Protein AF-A0A077M089-F1 (afdb_monomer)

Organism: NCBI:txid1194083

Nearest PDB structures (foldseek):
  3lp6-assembly1_C  TM=9.743E-01  e=2.749E-21  Mycobacterium tuberculosis
  4ay4-assembly1_D  TM=9.757E-01  e=4.417E-20  Bacillus anthracis
  1o4v-assembly1_A  TM=9.956E-01  e=5.248E-19  Thermotoga maritima
  2fwi-assembly1_B  TM=9.734E-01  e=7.096E-19  Acetobacter aceti
  5bor-assembly1_A  TM=9.723E-01  e=3.409E-18  Acetobacter aceti 1023

pLDDT: mean 79.72, std 25.88, range [30.28, 99.0]

Sequence (250 aa):
MSGSGMPAAGSPIDASAGSPVDASAGSPVDAPAGSQVDAPAGFPVDAPAGSPVEAPGGSVVDALAGSPVDAPASSPVVAPGPVVGIVMGSDSDWPVMEAAATALDELGIAYSAEVVSAHRMPTEMIAWGRSAADRGLCVVIAGAGGAAHLPGMIASVTPLPVIGVPVPLAYLDGMDSLLSIVQMPAGVPVATVSIGGARNAGLLAARIIGSGAGPEAERVRAAMVAFQAD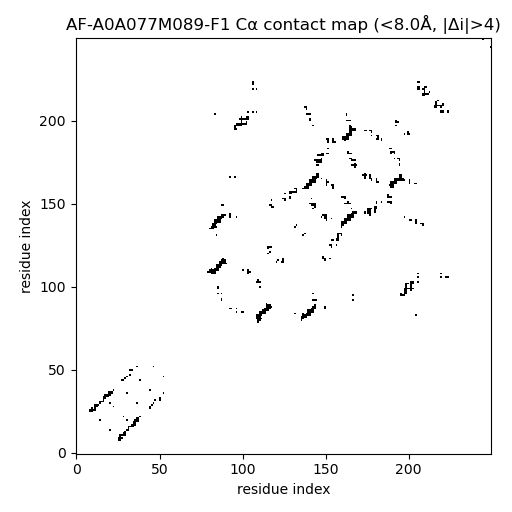LSAQAQAKGRALQERLASGD

Secondary structure (DSSP, 8-state):
----PPPPTT------TTS-B---SSS---PPTT--B---TTS---PPTT----PPS-----PPTT----PPS-----PPPPSEEEEESSGGGHHHHHHHHHHHHHTT--EEEEE--TTT-HHHHHHHHHHTTTTT--EEEEEEESS--HHHHHHTT-SS-EEEEEE--SSGGGHHHHHHHH-PPTTS--EE--TT-HHHHHHHHHHHHHTS-SHHHHHHHHHHHHHHHHHHHHHHHHHHHHHHHHHHT-

Foldseek 3Di:
DDDDDDDDQADEDDDDPPDEDDDDPHYAYDHPPPYDYDDDPDDDHDDPPPHDDDDDPDDDDDDDPDDDDPDPPDDDPPPDAAQEEEEEQDPVLCVLQVLLVVLCVLLVHGYYYDYDHCVPHVVVLLVCLQCCVVSNHQEYEYEYEALRCSQQSSLVRHPHAYEYAQEADPPPRSPNSQCNQCVDDPPRHHNYDDHSVNNVVNVVSLCSLLPDDDDRVVSSVVSNVVVVVVVVVVVVVVVVVVVVCVVVPD

Mean predicted aligned error: 15.07 Å

Radius of gyration: 30.78 Å; Cα contacts (8 Å, |Δi|>4): 380; chains: 1; bounding box: 49×87×86 Å

InterPro domains:
  IPR000031 PurE domain [PF00731] (84-222)
  IPR000031 PurE domain [SM01001] (82-235)
  IPR000031 PurE domain [TIGR01162] (84-232)
  IPR024694 PurE, prokaryotic type [PTHR23046] (80-232)
  IPR033747 Class I PurE [MF_01929] (84-235)

Structure (mmCIF, N/CA/C/O backbone):
data_AF-A0A077M089-F1
#
_entry.id   AF-A0A077M089-F1
#
loop_
_atom_site.group_PDB
_atom_site.id
_atom_site.type_symbol
_atom_site.label_atom_id
_atom_site.label_alt_id
_atom_site.label_comp_id
_atom_site.label_asym_id
_atom_site.label_entity_id
_atom_site.label_seq_id
_atom_site.pdbx_PDB_ins_code
_atom_site.Cartn_x
_atom_site.Cartn_y
_atom_site.Cartn_z
_atom_site.occupancy
_atom_site.B_iso_or_equiv
_atom_site.auth_seq_id
_atom_site.auth_comp_id
_atom_site.auth_asym_id
_atom_site.auth_atom_id
_atom_site.pdbx_PDB_model_num
ATOM 1 N N . MET A 1 1 ? 16.729 -68.379 -54.166 1.00 36.72 1 MET A N 1
ATOM 2 C CA . MET A 1 1 ? 16.310 -68.240 -52.756 1.00 36.72 1 MET A CA 1
ATOM 3 C C . MET A 1 1 ? 16.945 -66.962 -52.233 1.00 36.72 1 MET A C 1
ATOM 5 O O . MET A 1 1 ? 18.159 -66.889 -52.293 1.00 36.72 1 MET A O 1
ATOM 9 N N . SER A 1 2 ? 16.277 -65.899 -51.810 1.00 38.75 2 SER A N 1
ATOM 10 C CA . SER A 1 2 ? 14.899 -65.413 -51.940 1.00 38.75 2 SER A CA 1
ATOM 11 C C . SER A 1 2 ? 15.028 -63.886 -51.884 1.00 38.75 2 SER A C 1
ATOM 13 O O . SER A 1 2 ? 15.810 -63.383 -51.084 1.00 38.75 2 SER A O 1
ATOM 15 N N . GLY A 1 3 ? 14.336 -63.155 -52.760 1.00 38.91 3 GLY A N 1
ATOM 16 C CA . GLY A 1 3 ? 14.324 -61.694 -52.712 1.00 38.91 3 GLY A CA 1
ATOM 17 C C . GLY A 1 3 ? 13.471 -61.198 -51.546 1.00 38.91 3 GLY A C 1
ATOM 18 O O . GLY A 1 3 ? 12.348 -61.663 -51.380 1.00 38.91 3 GLY A O 1
ATOM 19 N N . SER A 1 4 ? 13.986 -60.251 -50.766 1.00 37.25 4 SER A N 1
ATOM 20 C CA . SER A 1 4 ? 13.190 -59.434 -49.846 1.00 37.25 4 SER A CA 1
ATOM 21 C C . SER A 1 4 ? 12.998 -58.062 -50.488 1.00 37.25 4 SER A C 1
ATOM 23 O O . SER A 1 4 ? 13.927 -57.255 -50.540 1.00 37.25 4 SER A O 1
ATOM 25 N N . GLY A 1 5 ? 11.816 -57.840 -51.063 1.00 38.12 5 GLY A N 1
ATOM 26 C CA . GLY A 1 5 ? 11.427 -56.547 -51.617 1.00 38.12 5 GLY A CA 1
ATOM 27 C C . GLY A 1 5 ? 11.332 -55.486 -50.521 1.00 38.12 5 GLY A C 1
ATOM 28 O O . GLY A 1 5 ? 10.881 -55.774 -49.416 1.00 38.12 5 GLY A O 1
ATOM 29 N N . MET A 1 6 ? 11.755 -54.262 -50.839 1.00 42.00 6 MET A N 1
ATOM 30 C CA . MET A 1 6 ? 11.407 -53.072 -50.057 1.00 42.00 6 MET A CA 1
ATOM 31 C C . MET A 1 6 ? 9.874 -52.947 -49.999 1.00 42.00 6 MET A C 1
ATOM 33 O O . MET A 1 6 ? 9.240 -53.052 -51.056 1.00 42.00 6 MET A O 1
ATOM 37 N N . PRO A 1 7 ? 9.263 -52.746 -48.818 1.00 41.84 7 PRO A N 1
ATOM 38 C CA . PRO A 1 7 ? 7.819 -52.590 -48.722 1.00 41.84 7 PRO A CA 1
ATOM 39 C C . PRO A 1 7 ? 7.381 -51.281 -49.392 1.00 41.84 7 PRO A C 1
ATOM 41 O O . PRO A 1 7 ? 8.085 -50.271 -49.357 1.00 41.84 7 PRO A O 1
ATOM 44 N N . ALA A 1 8 ? 6.211 -51.307 -50.028 1.00 45.81 8 ALA A N 1
ATOM 45 C CA . ALA A 1 8 ? 5.580 -50.107 -50.561 1.00 45.81 8 ALA A CA 1
ATOM 46 C C . ALA A 1 8 ? 5.104 -49.207 -49.408 1.00 45.81 8 ALA A C 1
ATOM 48 O O . ALA A 1 8 ? 4.665 -49.709 -48.370 1.00 45.81 8 ALA A O 1
ATOM 49 N N . ALA A 1 9 ? 5.169 -47.887 -49.609 1.00 43.78 9 ALA A N 1
ATOM 50 C CA . ALA A 1 9 ? 4.708 -46.894 -48.640 1.00 43.78 9 ALA A CA 1
ATOM 51 C C . ALA A 1 9 ? 3.276 -47.210 -48.163 1.00 43.78 9 ALA A C 1
ATOM 53 O O . ALA A 1 9 ? 2.374 -47.359 -48.990 1.00 43.78 9 ALA A O 1
ATOM 54 N N . GLY A 1 10 ? 3.088 -47.328 -46.843 1.00 42.81 10 GLY A N 1
ATOM 55 C CA . GLY A 1 10 ? 1.797 -47.635 -46.214 1.00 42.81 10 GLY A CA 1
ATOM 56 C C . GLY A 1 10 ? 1.537 -49.106 -45.860 1.00 42.81 10 GLY A C 1
ATOM 57 O O . GLY A 1 10 ? 0.406 -49.433 -45.512 1.00 42.81 10 GLY A O 1
ATOM 58 N N . SER A 1 11 ? 2.531 -49.998 -45.934 1.00 39.69 11 SER A N 1
ATOM 59 C CA . SER A 1 11 ? 2.385 -51.389 -45.456 1.00 39.69 11 SER A CA 1
ATOM 60 C C . SER A 1 11 ? 2.860 -51.529 -43.996 1.00 39.69 11 SER A C 1
ATOM 62 O O . SER A 1 11 ? 3.902 -50.953 -43.677 1.00 39.69 11 SER A O 1
ATOM 64 N N . PRO A 1 12 ? 2.165 -52.290 -43.123 1.00 41.78 12 PRO A N 1
ATOM 65 C CA . PRO A 1 12 ? 2.580 -52.484 -41.730 1.00 41.78 12 PRO A CA 1
ATOM 66 C C . PRO A 1 12 ? 3.944 -53.179 -41.626 1.00 41.78 12 PRO A C 1
ATOM 68 O O . PRO A 1 12 ? 4.251 -54.087 -42.403 1.00 41.78 12 PRO A O 1
ATOM 71 N N . ILE A 1 13 ? 4.751 -52.761 -40.651 1.00 45.94 13 ILE A N 1
ATOM 72 C CA . ILE A 1 13 ? 6.016 -53.403 -40.273 1.00 45.94 13 ILE A CA 1
ATOM 73 C C . ILE A 1 13 ? 5.764 -54.365 -39.106 1.00 45.94 13 ILE A C 1
ATOM 75 O O . ILE A 1 13 ? 5.465 -53.923 -38.004 1.00 45.94 13 ILE A O 1
ATOM 79 N N . ASP A 1 14 ? 5.905 -55.673 -39.339 1.00 45.91 14 ASP A N 1
ATOM 80 C CA . ASP A 1 14 ? 5.811 -56.689 -38.281 1.00 45.91 14 ASP A CA 1
ATOM 81 C C . ASP A 1 14 ? 7.095 -56.685 -37.435 1.00 45.91 14 ASP A C 1
ATOM 83 O O . ASP A 1 14 ? 8.167 -57.083 -37.904 1.00 45.91 14 ASP A O 1
ATOM 87 N N . ALA A 1 15 ? 6.995 -56.247 -36.180 1.00 48.28 15 ALA A N 1
ATOM 88 C CA . ALA A 1 15 ? 8.084 -56.314 -35.212 1.00 48.28 15 ALA A CA 1
ATOM 89 C C . ALA A 1 15 ? 7.858 -57.442 -34.199 1.00 48.28 15 ALA A C 1
ATOM 91 O O . ALA A 1 15 ? 6.766 -57.624 -33.661 1.00 48.28 15 ALA A O 1
ATOM 92 N N . SER A 1 16 ? 8.911 -58.204 -33.903 1.00 46.06 16 SER A N 1
ATOM 93 C CA . SER A 1 16 ? 8.873 -59.219 -32.850 1.00 46.06 16 SER A CA 1
ATOM 94 C C . SER A 1 16 ? 8.797 -58.575 -31.462 1.00 46.06 16 SER A C 1
ATOM 96 O O . SER A 1 16 ? 9.511 -57.609 -31.190 1.00 46.06 16 SER A O 1
ATOM 98 N N . ALA A 1 17 ? 7.985 -59.153 -30.573 1.00 46.12 17 ALA A N 1
ATOM 99 C CA . ALA A 1 17 ? 7.769 -58.668 -29.210 1.00 46.12 17 ALA A CA 1
ATOM 100 C C . ALA A 1 17 ? 9.082 -58.384 -28.451 1.00 46.12 17 ALA A C 1
ATOM 102 O O . ALA A 1 17 ? 9.983 -59.225 -28.410 1.00 46.12 17 ALA A O 1
ATOM 103 N N . GLY A 1 18 ? 9.163 -57.206 -27.823 1.00 46.84 18 GLY A N 1
ATOM 104 C CA . GLY A 1 18 ? 10.272 -56.809 -26.947 1.00 46.84 18 GLY A CA 1
ATOM 105 C C . GLY A 1 18 ? 11.450 -56.095 -27.621 1.00 46.84 18 GLY A C 1
ATOM 106 O O . GLY A 1 18 ? 12.472 -55.900 -26.969 1.00 46.84 18 GLY A O 1
ATOM 107 N N . SER A 1 19 ? 11.341 -55.702 -28.894 1.00 42.84 19 SER A N 1
ATOM 108 C CA . SER A 1 19 ? 12.349 -54.869 -29.574 1.00 42.84 19 SER A CA 1
ATOM 109 C C . SER A 1 19 ? 11.813 -53.459 -29.865 1.00 42.84 19 SER A C 1
ATOM 111 O O . SER A 1 19 ? 10.632 -53.342 -30.194 1.00 42.84 19 SER A O 1
ATOM 113 N N . PRO A 1 20 ? 12.644 -52.399 -29.780 1.00 44.69 20 PRO A N 1
ATOM 114 C CA . PRO A 1 20 ? 12.247 -51.053 -30.191 1.00 44.69 20 PRO A CA 1
ATOM 115 C C . PRO A 1 20 ? 11.931 -51.013 -31.690 1.00 44.69 20 PRO A C 1
ATOM 117 O O . PRO A 1 20 ? 12.661 -51.602 -32.492 1.00 44.69 20 PRO A O 1
ATOM 120 N N . VAL A 1 21 ? 10.862 -50.311 -32.065 1.00 48.31 21 VAL A N 1
ATOM 121 C CA . VAL A 1 21 ? 10.477 -50.079 -33.464 1.00 48.31 21 VAL A CA 1
ATOM 122 C C . VAL A 1 21 ? 10.807 -48.649 -33.868 1.00 48.31 21 VAL A C 1
ATOM 124 O O . VAL A 1 21 ? 10.282 -47.707 -33.288 1.00 48.31 21 VAL A O 1
ATOM 127 N N . ASP A 1 22 ? 11.673 -48.497 -34.870 1.00 50.41 22 ASP A N 1
ATOM 128 C CA . ASP A 1 22 ? 12.102 -47.196 -35.392 1.00 50.41 22 ASP A CA 1
ATOM 129 C C . ASP A 1 22 ? 11.347 -46.925 -36.705 1.00 50.41 22 ASP A C 1
ATOM 131 O O . ASP A 1 22 ? 11.662 -47.491 -37.757 1.00 50.41 22 ASP A O 1
ATOM 135 N N . ALA A 1 23 ? 10.274 -46.135 -36.645 1.00 48.69 23 ALA A N 1
ATOM 136 C CA . ALA A 1 23 ? 9.417 -45.879 -37.801 1.00 48.69 23 ALA A CA 1
ATOM 137 C C . ALA A 1 23 ? 9.846 -44.603 -38.540 1.00 48.69 23 ALA A C 1
ATOM 139 O O . ALA A 1 23 ? 9.829 -43.503 -37.989 1.00 48.69 23 ALA A O 1
ATOM 140 N N . SER A 1 24 ? 10.173 -44.720 -39.831 1.00 48.25 24 SER A N 1
ATOM 141 C CA . SER A 1 24 ? 10.338 -43.546 -40.695 1.00 48.25 24 SER A CA 1
ATOM 142 C C . SER A 1 24 ? 8.980 -42.917 -41.025 1.00 48.25 24 SER A C 1
ATOM 144 O O . SER A 1 24 ? 8.008 -43.630 -41.269 1.00 48.25 24 SER A O 1
ATOM 146 N N . ALA A 1 25 ? 8.936 -41.583 -41.075 1.00 44.16 25 ALA A N 1
ATOM 147 C CA . ALA A 1 25 ? 7.725 -40.775 -41.220 1.00 44.16 25 ALA A CA 1
ATOM 148 C C . ALA A 1 25 ? 6.731 -41.284 -42.288 1.00 44.16 25 ALA A C 1
ATOM 150 O O . ALA A 1 25 ? 7.083 -41.435 -43.458 1.00 44.16 25 ALA A O 1
ATOM 151 N N . GLY A 1 26 ? 5.463 -41.450 -41.885 1.00 42.91 26 GLY A N 1
ATOM 152 C CA . GLY A 1 26 ? 4.328 -41.604 -42.803 1.00 42.91 26 GLY A CA 1
ATOM 153 C C . GLY A 1 26 ? 3.705 -42.999 -42.924 1.00 42.91 26 GLY A C 1
ATOM 154 O O . GLY A 1 26 ? 3.010 -43.247 -43.906 1.00 42.91 26 GLY A O 1
ATOM 155 N N . SER A 1 27 ? 3.908 -43.924 -41.981 1.00 42.31 27 SER A N 1
ATOM 156 C CA . SER A 1 27 ? 3.144 -45.186 -41.936 1.00 42.31 27 SER A CA 1
ATOM 157 C C . SER A 1 27 ? 2.677 -45.515 -40.508 1.00 42.31 27 SER A C 1
ATOM 159 O O . SER A 1 27 ? 3.445 -45.278 -39.576 1.00 42.31 27 SER A O 1
ATOM 161 N N . PRO A 1 28 ? 1.436 -46.017 -40.316 1.00 43.94 28 PRO A N 1
ATOM 162 C CA . PRO A 1 28 ? 0.947 -46.476 -39.013 1.00 43.94 28 PRO A CA 1
ATOM 163 C C . PRO A 1 28 ? 1.830 -47.598 -38.458 1.00 43.94 28 PRO A C 1
ATOM 165 O O . PRO A 1 28 ? 2.290 -48.451 -39.221 1.00 43.94 28 PRO A O 1
ATOM 168 N N . VAL A 1 29 ? 2.062 -47.599 -37.145 1.00 47.47 29 VAL A N 1
ATOM 169 C CA . VAL A 1 29 ? 2.886 -48.605 -36.461 1.00 47.47 29 VAL A CA 1
ATOM 170 C C . VAL A 1 29 ? 1.979 -49.478 -35.602 1.00 47.47 29 VAL A C 1
ATOM 172 O O . VAL A 1 29 ? 1.462 -49.010 -34.592 1.00 47.47 29 VAL A O 1
ATOM 175 N N . ASP A 1 30 ? 1.811 -50.744 -35.982 1.00 48.09 30 ASP A N 1
ATOM 176 C CA . ASP A 1 30 ? 1.170 -51.754 -35.136 1.00 48.09 30 ASP A CA 1
ATOM 177 C C . ASP A 1 30 ? 2.236 -52.376 -34.222 1.00 48.09 30 ASP A C 1
ATOM 179 O O . ASP A 1 30 ? 3.004 -53.246 -34.633 1.00 48.09 30 ASP A O 1
ATOM 183 N N . ALA A 1 31 ? 2.325 -51.904 -32.976 1.00 48.25 31 ALA A N 1
ATOM 184 C CA . ALA A 1 31 ? 3.242 -52.464 -31.984 1.00 48.25 31 ALA A CA 1
ATOM 185 C C . ALA A 1 31 ? 2.528 -53.518 -31.112 1.00 48.25 31 ALA A C 1
ATOM 187 O O . ALA A 1 31 ? 1.449 -53.245 -30.576 1.00 48.25 31 ALA A O 1
ATOM 188 N N . PRO A 1 32 ? 3.108 -54.718 -30.909 1.00 47.09 32 PRO A N 1
ATOM 189 C CA . PRO A 1 32 ? 2.521 -55.710 -30.017 1.00 47.09 32 PRO A CA 1
ATOM 190 C C . PRO A 1 32 ? 2.565 -55.241 -28.555 1.00 47.09 32 PRO A C 1
ATOM 192 O O . PRO A 1 32 ? 3.449 -54.483 -28.147 1.00 47.09 32 PRO A O 1
ATOM 195 N N . ALA A 1 33 ? 1.617 -55.731 -27.750 1.00 47.16 33 ALA A N 1
ATOM 196 C CA . ALA A 1 33 ? 1.479 -55.378 -26.338 1.00 47.16 33 ALA A CA 1
ATOM 197 C C . ALA A 1 33 ? 2.798 -55.561 -25.559 1.00 47.16 33 ALA A C 1
ATOM 199 O O . ALA A 1 33 ? 3.438 -56.610 -25.642 1.00 47.16 33 ALA A O 1
ATOM 200 N N . GLY A 1 34 ? 3.182 -54.539 -24.786 1.00 47.12 34 GLY A N 1
ATOM 201 C CA . GLY A 1 34 ? 4.415 -54.531 -23.987 1.00 47.12 34 GLY A CA 1
ATOM 202 C C . GLY A 1 34 ? 5.665 -53.999 -24.699 1.00 47.12 34 GLY A C 1
ATOM 203 O O . GLY A 1 34 ? 6.756 -54.104 -24.143 1.00 47.12 34 GLY A O 1
ATOM 204 N N . SER A 1 35 ? 5.530 -53.427 -25.898 1.00 46.50 35 SER A N 1
ATOM 205 C CA . SER A 1 35 ? 6.640 -52.808 -26.641 1.00 46.50 35 SER A CA 1
ATOM 206 C C . SER A 1 35 ? 6.669 -51.292 -26.424 1.00 46.50 35 SER A C 1
ATOM 208 O O . SER A 1 35 ? 5.622 -50.648 -26.452 1.00 46.50 35 SER A O 1
ATOM 210 N N . GLN A 1 36 ? 7.858 -50.716 -26.234 1.00 48.72 36 GLN A N 1
ATOM 211 C CA . GLN A 1 36 ? 8.049 -49.263 -26.189 1.00 48.72 36 GLN A CA 1
ATOM 212 C C . GLN A 1 36 ? 8.048 -48.698 -27.620 1.00 48.72 36 GLN A C 1
ATOM 214 O O . GLN A 1 36 ? 8.707 -49.258 -28.499 1.00 48.72 36 GLN A O 1
ATOM 219 N N . VAL A 1 37 ? 7.305 -47.611 -27.852 1.00 48.00 37 VAL A N 1
ATOM 220 C CA . VAL A 1 37 ? 7.180 -46.950 -29.162 1.00 48.00 37 VAL A CA 1
ATOM 221 C C . VAL A 1 37 ? 7.663 -45.508 -29.042 1.00 48.00 37 VAL A C 1
ATOM 223 O O . VAL A 1 37 ? 7.056 -44.724 -28.317 1.00 48.00 37 VAL A O 1
ATOM 226 N N . ASP A 1 38 ? 8.712 -45.156 -29.784 1.00 51.00 38 ASP A N 1
ATOM 227 C CA . ASP A 1 38 ? 9.191 -43.778 -29.910 1.00 51.00 38 ASP A CA 1
ATOM 228 C C . ASP A 1 38 ? 8.648 -43.184 -31.222 1.00 51.00 38 ASP A C 1
ATOM 230 O O . ASP A 1 38 ? 9.046 -43.585 -32.315 1.00 51.00 38 ASP A O 1
ATOM 234 N N . ALA A 1 39 ? 7.701 -42.242 -31.129 1.00 48.47 39 ALA A N 1
ATOM 235 C CA . ALA A 1 39 ? 7.080 -41.594 -32.288 1.00 48.47 39 ALA A CA 1
ATOM 236 C C . ALA A 1 39 ? 7.391 -40.083 -32.335 1.00 48.47 39 ALA A C 1
ATOM 238 O O . ALA A 1 39 ? 7.412 -39.421 -31.293 1.00 48.47 39 ALA A O 1
ATOM 239 N N . PRO A 1 40 ? 7.604 -39.493 -33.529 1.00 45.38 40 PRO A N 1
ATOM 240 C CA . PRO A 1 40 ? 7.799 -38.053 -33.665 1.00 45.38 40 PRO A CA 1
ATOM 241 C C . PRO A 1 40 ? 6.510 -37.272 -33.358 1.00 45.38 40 PRO A C 1
ATOM 243 O O . PRO A 1 40 ? 5.398 -37.724 -33.627 1.00 45.38 40 PRO A O 1
ATOM 246 N N . ALA A 1 41 ? 6.669 -36.061 -32.817 1.00 46.75 41 ALA A N 1
ATOM 247 C CA . ALA A 1 41 ? 5.562 -35.202 -32.400 1.00 46.75 41 ALA A CA 1
ATOM 248 C C . ALA A 1 41 ? 4.585 -34.875 -33.549 1.00 46.75 41 ALA A C 1
ATOM 250 O O . ALA A 1 41 ? 5.005 -34.543 -34.658 1.00 46.75 41 ALA A O 1
ATOM 251 N N . GLY A 1 42 ? 3.279 -34.890 -33.251 1.00 42.28 42 GLY A N 1
ATOM 252 C CA . GLY A 1 42 ? 2.228 -34.388 -34.146 1.00 42.28 42 GLY A CA 1
ATOM 253 C C . GLY A 1 42 ? 1.410 -35.437 -34.909 1.00 42.28 42 GLY A C 1
ATOM 254 O O . GLY A 1 42 ? 0.634 -35.049 -35.779 1.00 42.28 42 GLY A O 1
ATOM 255 N N . PHE A 1 43 ? 1.531 -36.729 -34.585 1.00 45.34 43 PHE A N 1
ATOM 256 C CA . PHE A 1 43 ? 0.751 -37.794 -35.226 1.00 45.34 43 PHE A CA 1
ATOM 257 C C . PHE A 1 43 ? -0.003 -38.666 -34.208 1.00 45.34 43 PHE A C 1
ATOM 259 O O . PHE A 1 43 ? 0.508 -38.895 -33.112 1.00 45.34 43 PHE A O 1
ATOM 266 N N . PRO A 1 44 ? -1.216 -39.145 -34.549 1.00 41.50 44 PRO A N 1
ATOM 267 C CA . PRO A 1 44 ? -1.987 -40.030 -33.683 1.00 41.50 44 PRO A CA 1
ATOM 268 C C . PRO A 1 44 ? -1.314 -41.404 -33.572 1.00 41.50 44 PRO A C 1
ATOM 270 O O . PRO A 1 44 ? -0.950 -42.006 -34.582 1.00 41.50 44 PRO A O 1
ATOM 273 N N . VAL A 1 45 ? -1.161 -41.889 -32.339 1.00 46.88 45 VAL A N 1
ATOM 274 C CA . VAL A 1 45 ? -0.707 -43.248 -32.023 1.00 46.88 45 VAL A CA 1
ATOM 275 C C . VAL A 1 45 ? -1.904 -44.055 -31.516 1.00 46.88 45 VAL A C 1
ATOM 277 O O . VAL A 1 45 ? -2.504 -43.695 -30.506 1.00 46.88 45 VAL A O 1
ATOM 280 N N . ASP A 1 46 ? -2.264 -45.134 -32.212 1.00 45.38 46 ASP A N 1
ATOM 281 C CA . ASP A 1 46 ? -3.264 -46.094 -31.732 1.00 45.38 46 ASP A CA 1
ATOM 282 C C . ASP A 1 46 ? -2.546 -47.167 -30.901 1.00 45.38 46 ASP A C 1
ATOM 284 O O . ASP A 1 46 ? -1.999 -48.129 -31.435 1.00 45.38 46 ASP A O 1
ATOM 288 N N . ALA A 1 47 ? -2.500 -46.988 -29.577 1.00 45.34 47 ALA A N 1
ATOM 289 C CA . ALA A 1 47 ? -1.946 -47.984 -28.658 1.00 45.34 47 ALA A CA 1
ATOM 290 C C . ALA A 1 47 ? -3.069 -48.862 -28.064 1.00 45.34 47 ALA A C 1
ATOM 292 O O . ALA A 1 47 ? -4.093 -48.329 -27.622 1.00 45.34 47 ALA A O 1
ATOM 293 N N . PRO A 1 48 ? -2.909 -50.198 -27.991 1.00 41.44 48 PRO A N 1
ATOM 294 C CA . PRO A 1 48 ? -3.885 -51.053 -27.329 1.00 41.44 48 PRO A CA 1
ATOM 295 C C . PRO A 1 48 ? -3.921 -50.789 -25.814 1.00 41.44 48 PRO A C 1
ATOM 297 O O . PRO A 1 48 ? -2.904 -50.490 -25.180 1.00 41.44 48 PRO A O 1
ATOM 300 N N . ALA A 1 49 ? -5.118 -50.924 -25.235 1.00 41.12 49 ALA A N 1
ATOM 301 C CA . ALA A 1 49 ? -5.404 -50.641 -23.831 1.00 41.12 49 ALA A CA 1
ATOM 302 C C . ALA A 1 49 ? -4.417 -51.337 -22.873 1.00 41.12 49 ALA A C 1
ATOM 304 O O . ALA A 1 49 ? -4.235 -52.552 -22.930 1.00 41.12 49 ALA A O 1
ATOM 305 N N . GLY A 1 50 ? -3.818 -50.556 -21.967 1.00 41.94 50 GLY A N 1
ATOM 306 C CA . GLY A 1 50 ? -2.927 -51.053 -20.911 1.00 41.94 50 GLY A CA 1
ATOM 307 C C . GLY A 1 50 ? -1.423 -50.908 -21.170 1.00 41.94 50 GLY A C 1
ATOM 308 O O . GLY A 1 50 ? -0.641 -51.407 -20.366 1.00 41.94 50 GLY A O 1
ATOM 309 N N . SER A 1 51 ? -1.001 -50.222 -22.238 1.00 39.62 51 SER A N 1
ATOM 310 C CA . SER A 1 51 ? 0.420 -49.912 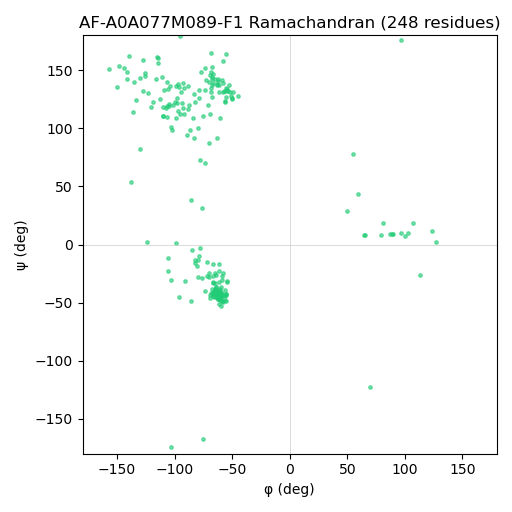-22.480 1.00 39.62 51 SER A CA 1
ATOM 311 C C . SER A 1 51 ? 0.759 -48.475 -22.038 1.00 39.62 51 SER A C 1
ATOM 313 O O . SER A 1 51 ? -0.033 -47.574 -22.325 1.00 39.62 51 SER A O 1
ATOM 315 N N . PRO A 1 52 ? 1.895 -48.216 -21.356 1.00 40.16 52 PRO A N 1
ATOM 316 C CA . PRO A 1 52 ? 2.306 -46.856 -21.002 1.00 40.16 52 PRO A CA 1
ATOM 317 C C . PRO A 1 52 ? 2.678 -46.068 -22.263 1.00 40.16 52 PRO A C 1
ATOM 319 O O . PRO A 1 52 ? 3.512 -46.520 -23.043 1.00 40.16 52 PRO A O 1
ATOM 322 N N . VAL A 1 53 ? 2.083 -44.889 -22.451 1.00 43.59 53 VAL A N 1
ATOM 323 C CA . VAL A 1 53 ? 2.477 -43.931 -23.494 1.00 43.59 53 VAL A CA 1
ATOM 324 C C . VAL A 1 53 ? 3.119 -42.737 -22.795 1.00 43.59 53 VAL A C 1
ATOM 326 O O . VAL A 1 53 ? 2.427 -41.988 -22.106 1.00 43.59 53 VAL A O 1
ATOM 329 N N . GLU A 1 54 ? 4.431 -42.553 -22.943 1.00 44.25 54 GLU A N 1
ATOM 330 C CA . GLU A 1 54 ? 5.079 -41.301 -22.542 1.00 44.25 54 GLU A CA 1
ATOM 331 C C . GLU A 1 54 ? 4.943 -40.282 -23.677 1.00 44.25 54 GLU A C 1
ATOM 333 O O . GLU A 1 54 ? 5.567 -40.404 -24.729 1.00 44.25 54 GLU A O 1
ATOM 338 N N . ALA A 1 55 ? 4.106 -39.264 -23.474 1.00 40.31 55 ALA A N 1
ATOM 339 C CA . ALA A 1 55 ? 4.068 -38.093 -24.341 1.00 40.31 55 ALA A CA 1
ATOM 340 C C . ALA A 1 55 ? 5.073 -37.043 -23.827 1.00 40.31 55 ALA A C 1
ATOM 342 O O . ALA A 1 55 ? 5.097 -36.778 -22.620 1.00 40.31 55 ALA A O 1
ATOM 343 N N . PRO A 1 56 ? 5.869 -36.382 -24.689 1.00 37.84 56 PRO A N 1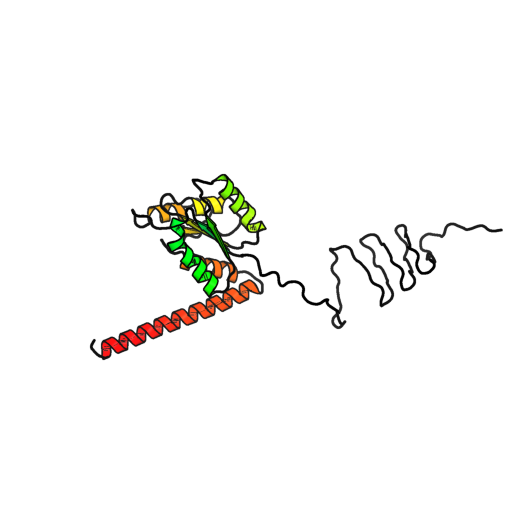
ATOM 344 C CA . PRO A 1 56 ? 6.677 -35.255 -24.247 1.00 37.84 56 PRO A CA 1
ATOM 345 C C . PRO A 1 56 ? 5.758 -34.083 -23.872 1.00 37.84 56 PRO A C 1
ATOM 347 O O . PRO A 1 56 ? 4.728 -33.848 -24.510 1.00 37.84 56 PRO A O 1
ATOM 350 N N . GLY A 1 57 ? 6.121 -33.355 -22.812 1.00 32.84 57 GLY A N 1
ATOM 351 C CA . GLY A 1 57 ? 5.283 -32.312 -22.215 1.00 32.84 57 GLY A CA 1
ATOM 352 C C . GLY A 1 57 ? 4.811 -31.245 -23.210 1.00 32.84 57 GLY A C 1
ATOM 353 O O . GLY A 1 57 ? 5.606 -30.714 -23.984 1.00 32.84 57 GLY A O 1
ATOM 354 N N . GLY A 1 58 ? 3.515 -30.908 -23.148 1.00 41.88 58 GLY A N 1
ATOM 355 C CA . GLY A 1 58 ? 2.917 -29.795 -23.898 1.00 41.88 58 GLY A CA 1
ATOM 356 C C . GLY A 1 58 ? 1.728 -30.119 -24.813 1.00 41.88 58 GLY A C 1
ATOM 357 O O . GLY A 1 58 ? 1.338 -29.247 -25.584 1.00 41.88 58 GLY A O 1
ATOM 358 N N . SER A 1 59 ? 1.121 -31.309 -24.751 1.00 35.31 59 SER A N 1
ATOM 359 C CA . SER A 1 59 ? -0.095 -31.625 -25.525 1.00 35.31 59 SER A CA 1
ATOM 360 C C . SER A 1 59 ? -1.354 -31.682 -24.650 1.00 35.31 59 SER A C 1
ATOM 362 O O . SER A 1 59 ? -1.330 -32.151 -23.514 1.00 35.31 59 SER A O 1
ATOM 364 N N . VAL A 1 60 ? -2.458 -31.148 -25.183 1.00 32.91 60 VAL A N 1
ATOM 365 C CA . VAL A 1 60 ? -3.785 -31.137 -24.552 1.00 32.91 60 VAL A CA 1
ATOM 366 C C . VAL A 1 60 ? -4.446 -32.489 -24.813 1.00 32.91 60 VAL A C 1
ATOM 368 O O . VAL A 1 60 ? -4.585 -32.882 -25.969 1.00 32.91 60 VAL A O 1
ATOM 371 N N . VAL A 1 61 ? -4.836 -33.204 -23.758 1.00 34.41 61 VAL A N 1
ATOM 372 C CA . VAL A 1 61 ? -5.625 -34.438 -23.866 1.00 34.41 61 VAL A CA 1
ATOM 373 C C . VAL A 1 61 ? -7.103 -34.103 -23.663 1.00 34.41 61 VAL A C 1
ATOM 375 O O .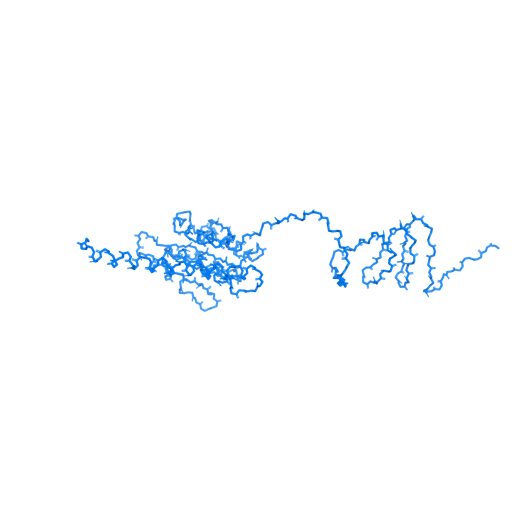 VAL A 1 61 ? -7.501 -33.674 -22.582 1.00 34.41 61 VAL A O 1
ATOM 378 N N . ASP A 1 62 ? -7.928 -34.286 -24.694 1.00 34.81 62 ASP A N 1
ATOM 379 C CA . ASP A 1 62 ? -9.387 -34.247 -24.547 1.00 34.81 62 ASP A CA 1
ATOM 380 C C . ASP A 1 62 ? -9.855 -35.597 -23.983 1.00 34.81 62 ASP A C 1
ATOM 382 O O . ASP A 1 62 ? -9.962 -36.590 -24.703 1.00 34.81 62 ASP A O 1
ATOM 386 N N . ALA A 1 63 ? -10.121 -35.656 -22.677 1.00 35.88 63 ALA A N 1
ATOM 387 C CA . ALA A 1 63 ? -10.740 -36.821 -22.050 1.00 35.88 63 ALA A CA 1
ATOM 388 C C . ALA A 1 63 ? -12.269 -36.649 -22.010 1.00 35.88 63 ALA A C 1
ATOM 390 O O . ALA A 1 63 ? -12.792 -35.746 -21.354 1.00 35.88 63 ALA A O 1
ATOM 391 N N . LEU A 1 64 ? -13.000 -37.535 -22.695 1.00 37.03 64 LEU A N 1
ATOM 392 C CA . LEU A 1 64 ? -14.456 -37.648 -22.564 1.00 37.03 64 LEU A CA 1
ATOM 393 C C . LEU A 1 64 ? -14.836 -38.039 -21.124 1.00 37.03 64 LEU A C 1
ATOM 395 O O . LEU A 1 64 ? -14.181 -38.866 -20.491 1.00 37.03 64 LEU A O 1
ATOM 399 N N . ALA A 1 65 ? -15.914 -37.438 -20.612 1.00 30.28 65 ALA A N 1
ATOM 400 C CA . ALA A 1 65 ? -16.386 -37.614 -19.241 1.00 30.28 65 ALA A CA 1
ATOM 401 C C . ALA A 1 65 ? -16.650 -39.094 -18.889 1.00 30.28 65 ALA A C 1
ATOM 403 O O . ALA A 1 65 ? -17.493 -39.734 -19.515 1.00 30.28 65 ALA A O 1
ATOM 404 N N . GLY A 1 66 ? -15.982 -39.604 -17.842 1.00 41.38 66 GLY A N 1
ATOM 405 C CA . GLY A 1 66 ? -16.339 -40.874 -17.191 1.00 41.38 66 GLY A CA 1
ATOM 406 C C . GLY A 1 66 ? -15.246 -41.938 -17.022 1.00 41.38 66 GLY A C 1
ATOM 407 O O . GLY A 1 66 ? -15.560 -42.999 -16.490 1.00 41.38 66 GLY A O 1
ATOM 408 N N . SER A 1 67 ? -13.991 -41.699 -17.409 1.00 31.94 67 SER A N 1
ATOM 409 C CA . SER A 1 67 ? -12.908 -42.683 -17.205 1.00 31.94 67 SER A CA 1
ATOM 410 C C . SER A 1 67 ? -12.169 -42.470 -15.870 1.00 31.94 67 SER A C 1
ATOM 412 O O . SER A 1 67 ? -11.841 -41.326 -15.546 1.00 31.94 67 SER A O 1
ATOM 414 N N . PRO A 1 68 ? -11.888 -43.529 -15.080 1.00 33.94 68 PRO A N 1
ATOM 415 C CA . PRO A 1 68 ? -11.174 -43.405 -13.814 1.00 33.94 68 PRO A CA 1
ATOM 416 C C . PRO A 1 68 ? -9.702 -43.079 -14.081 1.00 33.94 68 PRO A C 1
ATOM 418 O O . PRO A 1 68 ? -8.999 -43.832 -14.752 1.00 33.94 68 PRO A O 1
ATOM 421 N N . VAL A 1 69 ? -9.246 -41.940 -13.564 1.00 34.12 69 VAL A N 1
ATOM 422 C CA . VAL A 1 69 ? -7.831 -41.566 -13.558 1.00 34.12 69 VAL A CA 1
ATOM 423 C C . VAL A 1 69 ? -7.210 -42.047 -12.248 1.00 34.12 69 VAL A C 1
ATOM 425 O O . VAL A 1 69 ? -7.542 -41.540 -11.177 1.00 34.12 69 VAL A O 1
ATOM 428 N N . ASP A 1 70 ? -6.312 -43.029 -12.321 1.00 37.38 70 ASP A N 1
ATOM 429 C CA . ASP A 1 70 ? -5.369 -43.308 -11.235 1.00 37.38 70 ASP A CA 1
ATOM 430 C C . ASP A 1 70 ? -4.361 -42.149 -11.188 1.00 37.38 70 ASP A C 1
ATOM 432 O O . ASP A 1 70 ? -3.325 -42.155 -11.852 1.00 37.38 70 ASP A O 1
ATOM 436 N N . ALA A 1 71 ? -4.704 -41.095 -10.446 1.00 36.84 71 ALA A N 1
ATOM 437 C CA . ALA A 1 71 ? -3.793 -39.997 -10.159 1.00 36.84 71 ALA A CA 1
ATOM 438 C C . ALA A 1 71 ? -2.834 -40.423 -9.030 1.00 36.84 71 ALA A C 1
ATOM 440 O O . ALA A 1 71 ? -3.307 -40.825 -7.961 1.00 36.84 71 ALA A O 1
ATOM 441 N N . PRO A 1 72 ? -1.501 -40.329 -9.202 1.00 36.72 72 PRO A N 1
ATOM 442 C CA . PRO A 1 72 ? -0.586 -40.580 -8.102 1.00 36.72 72 PRO A CA 1
ATOM 443 C C . PRO A 1 72 ? -0.814 -39.541 -6.998 1.00 36.72 72 PRO A C 1
ATOM 445 O O . PRO A 1 72 ? -1.007 -38.348 -7.245 1.00 36.72 72 PRO A O 1
ATOM 448 N N . ALA A 1 73 ? -0.810 -40.034 -5.762 1.00 45.09 73 ALA A N 1
ATOM 449 C CA . ALA A 1 73 ? -1.015 -39.266 -4.550 1.00 45.09 73 ALA A CA 1
ATOM 450 C C . ALA A 1 73 ? -0.076 -38.050 -4.453 1.00 45.09 73 ALA A C 1
ATOM 452 O O . ALA A 1 73 ? 1.133 -38.150 -4.658 1.00 45.09 73 ALA A O 1
ATOM 453 N N . SER A 1 74 ? -0.662 -36.926 -4.025 1.00 43.94 74 SER A N 1
ATOM 454 C CA . SER A 1 74 ? 0.009 -35.735 -3.486 1.00 43.94 74 SER A CA 1
ATOM 455 C C . SER A 1 74 ? 1.078 -35.111 -4.389 1.00 43.94 74 SER A C 1
ATOM 457 O O . SER A 1 74 ? 2.273 -35.173 -4.108 1.00 43.94 74 SER A O 1
ATOM 459 N N . SER A 1 75 ? 0.628 -34.370 -5.405 1.00 40.09 75 SER A N 1
ATOM 460 C CA . SER A 1 75 ? 1.389 -33.182 -5.814 1.00 40.09 75 SER A CA 1
ATOM 461 C C . SER A 1 75 ? 1.600 -32.307 -4.570 1.00 40.09 75 SER A C 1
ATOM 463 O O . SER A 1 75 ? 0.629 -32.105 -3.830 1.00 40.09 75 SER A O 1
ATOM 465 N N . PRO A 1 76 ? 2.820 -31.812 -4.281 1.00 36.34 76 PRO A N 1
ATOM 466 C CA . PRO A 1 76 ? 3.003 -30.874 -3.188 1.00 36.34 76 PRO A CA 1
ATOM 467 C C . PRO A 1 76 ? 2.066 -29.698 -3.446 1.00 36.34 76 PRO A C 1
ATOM 469 O O . PRO A 1 76 ? 2.104 -29.088 -4.514 1.00 36.34 76 PRO A O 1
ATOM 472 N N . VAL A 1 77 ? 1.195 -29.406 -2.481 1.00 38.66 77 VAL A N 1
ATOM 473 C CA . VAL A 1 77 ? 0.491 -28.128 -2.443 1.00 38.66 77 VAL A CA 1
ATOM 474 C C . VAL A 1 77 ? 1.593 -27.092 -2.274 1.00 38.66 77 VAL A C 1
ATOM 476 O O . VAL A 1 77 ? 2.061 -26.847 -1.163 1.00 38.66 77 VAL A O 1
ATOM 479 N N . VAL A 1 78 ? 2.097 -26.565 -3.391 1.00 45.84 78 VAL A N 1
ATOM 480 C CA . VAL A 1 78 ? 2.981 -25.407 -3.381 1.00 45.84 78 VAL A CA 1
ATOM 481 C C . VAL A 1 78 ? 2.138 -24.316 -2.749 1.00 45.84 78 VAL A C 1
ATOM 483 O O . VAL A 1 78 ? 1.139 -23.892 -3.331 1.00 45.84 78 VAL A O 1
ATOM 486 N N . ALA A 1 79 ? 2.478 -23.945 -1.513 1.00 52.59 79 ALA A N 1
ATOM 487 C CA . ALA A 1 79 ? 1.879 -22.784 -0.884 1.00 52.59 79 ALA A CA 1
ATOM 488 C C . ALA A 1 79 ? 1.999 -21.638 -1.896 1.00 52.59 79 ALA A C 1
ATOM 490 O O . ALA A 1 79 ? 3.099 -21.439 -2.427 1.00 52.59 79 ALA A O 1
ATOM 491 N N . PRO A 1 80 ? 0.894 -20.960 -2.245 1.00 64.06 80 PRO A N 1
ATOM 492 C CA . PRO A 1 80 ? 0.954 -19.915 -3.247 1.00 64.06 80 PRO A CA 1
ATOM 493 C C . PRO A 1 80 ? 2.018 -18.909 -2.807 1.00 64.06 80 PRO A C 1
ATOM 495 O O . PRO A 1 80 ? 2.030 -18.471 -1.654 1.00 64.06 80 PRO A O 1
ATOM 498 N N . GLY A 1 81 ? 2.962 -18.623 -3.709 1.00 80.00 81 GLY A N 1
ATOM 499 C CA . GLY A 1 81 ? 3.985 -17.611 -3.475 1.00 80.00 81 GLY A CA 1
ATOM 500 C C . GLY A 1 81 ? 3.345 -16.262 -3.124 1.00 80.00 81 GLY A C 1
ATOM 501 O O . GLY A 1 81 ? 2.145 -16.071 -3.343 1.00 80.00 81 GLY A O 1
ATOM 502 N N . PRO A 1 82 ? 4.114 -15.318 -2.561 1.00 87.62 82 PRO A N 1
ATOM 503 C CA . PRO A 1 82 ? 3.574 -14.011 -2.209 1.00 87.62 82 PRO A CA 1
ATOM 504 C C . PRO A 1 82 ? 2.931 -13.354 -3.437 1.00 87.62 82 PRO A C 1
ATOM 506 O O . PRO A 1 82 ? 3.518 -13.351 -4.515 1.00 87.62 82 PRO A O 1
ATOM 509 N N . VAL A 1 83 ? 1.735 -12.788 -3.267 1.00 95.50 83 VAL A N 1
ATOM 510 C CA . VAL A 1 83 ? 1.013 -12.052 -4.323 1.00 95.50 83 VAL A CA 1
ATOM 511 C C . VAL A 1 83 ? 1.055 -10.539 -4.098 1.00 95.50 83 VAL A C 1
ATOM 513 O O . VAL A 1 83 ? 0.726 -9.767 -4.999 1.00 95.50 83 VAL A O 1
ATOM 516 N N . VAL A 1 84 ? 1.502 -10.089 -2.923 1.00 98.69 84 VAL A N 1
ATOM 517 C CA . VAL A 1 84 ? 1.756 -8.676 -2.613 1.00 98.69 84 VAL A CA 1
ATOM 518 C C . VAL A 1 84 ? 3.203 -8.493 -2.164 1.00 98.69 84 VAL A C 1
ATOM 520 O O . VAL A 1 84 ? 3.676 -9.201 -1.281 1.00 98.69 84 VAL A O 1
ATOM 523 N N . GLY A 1 85 ? 3.913 -7.531 -2.752 1.00 98.69 85 GLY A N 1
ATOM 524 C CA . GLY A 1 85 ? 5.251 -7.142 -2.298 1.00 98.69 85 GLY A CA 1
ATOM 525 C C . GLY A 1 85 ? 5.193 -5.862 -1.474 1.00 98.69 85 GLY A C 1
ATOM 526 O O . GLY A 1 85 ? 4.780 -4.829 -1.998 1.00 98.69 85 GLY A O 1
ATOM 527 N N . ILE A 1 86 ? 5.618 -5.905 -0.214 1.00 98.88 86 ILE A N 1
ATOM 528 C CA . ILE A 1 86 ? 5.775 -4.727 0.645 1.00 98.88 86 ILE A CA 1
ATOM 529 C C . ILE A 1 86 ? 7.246 -4.308 0.622 1.00 98.88 86 ILE A C 1
ATOM 531 O O . ILE A 1 86 ? 8.128 -5.079 0.996 1.00 98.88 86 ILE A O 1
ATOM 535 N N . VAL A 1 87 ? 7.523 -3.076 0.208 1.00 98.81 87 VAL A N 1
ATOM 536 C CA . VAL A 1 87 ? 8.876 -2.511 0.209 1.00 98.81 87 VAL A CA 1
ATOM 537 C C . VAL A 1 87 ? 8.930 -1.196 0.960 1.00 98.81 87 VAL A C 1
ATOM 539 O O . VAL A 1 87 ? 7.979 -0.414 0.957 1.00 98.81 87 VAL A O 1
ATOM 542 N N . MET A 1 88 ? 10.065 -0.941 1.599 1.00 98.62 88 MET A N 1
ATOM 543 C CA . MET A 1 88 ? 10.303 0.296 2.337 1.00 98.62 88 MET A CA 1
ATOM 544 C C . MET A 1 88 ? 11.746 0.768 2.219 1.00 98.62 88 MET A C 1
ATOM 546 O O . MET A 1 88 ? 12.662 -0.033 2.026 1.00 98.62 88 MET A O 1
ATOM 550 N N . GLY A 1 89 ? 11.947 2.082 2.320 1.00 95.50 89 GLY A N 1
ATOM 551 C CA . GLY A 1 89 ? 13.252 2.704 2.118 1.00 95.50 89 GLY A CA 1
ATOM 552 C C . GLY A 1 89 ? 14.242 2.435 3.251 1.00 95.50 89 GLY A C 1
ATOM 553 O O . GLY A 1 89 ? 15.455 2.461 3.001 1.00 95.50 89 GLY A O 1
ATOM 554 N N . SER A 1 90 ? 13.740 2.197 4.465 1.00 96.50 90 SER A N 1
ATOM 555 C CA . SER A 1 90 ? 14.509 1.868 5.668 1.00 96.50 90 SER A CA 1
ATOM 556 C C . SER A 1 90 ? 13.720 0.947 6.599 1.00 96.50 90 SER A C 1
ATOM 558 O O . SER A 1 90 ? 12.499 1.005 6.653 1.00 96.50 90 SER A O 1
ATOM 560 N N . ASP A 1 91 ? 14.419 0.161 7.409 1.00 96.81 91 ASP A N 1
ATOM 561 C CA . ASP A 1 91 ? 13.842 -0.599 8.528 1.00 96.81 91 ASP A CA 1
ATOM 562 C C . ASP A 1 91 ? 13.046 0.270 9.523 1.00 96.81 91 ASP A C 1
ATOM 564 O O . ASP A 1 91 ? 12.035 -0.174 10.060 1.00 96.81 91 ASP A O 1
ATOM 568 N N . SER A 1 92 ? 13.438 1.532 9.717 1.00 97.25 92 SER A N 1
ATOM 569 C CA . SER A 1 92 ? 12.705 2.506 10.534 1.00 97.25 92 SER A CA 1
ATOM 570 C C . SER A 1 92 ? 11.291 2.816 10.031 1.00 97.25 92 SER A C 1
ATOM 572 O O . SER A 1 92 ? 10.498 3.365 10.790 1.00 97.25 92 SER A O 1
ATOM 574 N N . ASP A 1 93 ? 10.968 2.482 8.777 1.00 98.31 93 ASP A N 1
ATOM 575 C CA . ASP A 1 93 ? 9.618 2.628 8.223 1.00 98.31 93 ASP A CA 1
ATOM 576 C C . ASP A 1 93 ? 8.699 1.462 8.647 1.00 98.31 93 ASP A C 1
ATOM 578 O O . ASP A 1 93 ? 7.471 1.586 8.587 1.00 98.31 93 ASP A O 1
ATOM 582 N N . TRP A 1 94 ? 9.265 0.329 9.091 1.00 98.50 94 TRP A N 1
ATOM 583 C CA . TRP A 1 94 ? 8.517 -0.889 9.425 1.00 98.50 94 TRP A CA 1
ATOM 584 C C . TRP A 1 94 ? 7.394 -0.682 10.454 1.00 98.50 94 TRP A C 1
ATOM 586 O O . TRP A 1 94 ? 6.298 -1.166 10.186 1.00 98.50 94 TRP A O 1
ATOM 596 N N . PRO A 1 95 ? 7.562 0.083 11.553 1.00 98.44 95 PRO A N 1
ATOM 597 C CA . PRO A 1 95 ? 6.472 0.323 12.507 1.00 98.44 95 PRO A CA 1
ATOM 598 C C . PRO A 1 95 ? 5.217 0.958 11.886 1.00 98.44 95 PRO A C 1
ATOM 600 O O . PRO A 1 95 ? 4.118 0.812 12.411 1.00 98.44 95 PRO A O 1
ATOM 603 N N . VAL A 1 96 ? 5.359 1.675 10.765 1.00 98.69 96 VAL A N 1
ATOM 604 C CA . VAL A 1 96 ? 4.214 2.160 9.981 1.00 98.69 96 VAL A CA 1
ATO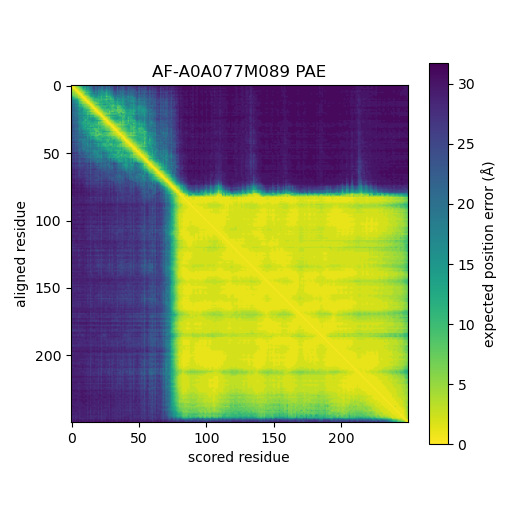M 605 C C . VAL A 1 96 ? 3.753 1.078 9.009 1.00 98.69 96 VAL A C 1
ATOM 607 O O . VAL A 1 96 ? 2.561 0.787 8.925 1.00 98.69 96 VAL A O 1
ATOM 610 N N . MET A 1 97 ? 4.687 0.484 8.267 1.00 98.81 97 MET A N 1
ATOM 611 C CA . MET A 1 97 ? 4.390 -0.439 7.170 1.00 98.81 97 MET A CA 1
ATOM 612 C C . MET A 1 97 ? 3.831 -1.792 7.619 1.00 98.81 97 MET A C 1
ATOM 614 O O . MET A 1 97 ? 3.082 -2.403 6.855 1.00 98.81 97 MET A O 1
ATOM 618 N N . GLU A 1 98 ? 4.108 -2.239 8.845 1.00 98.75 98 GLU A N 1
ATOM 619 C CA . GLU A 1 98 ? 3.596 -3.501 9.393 1.00 98.75 98 GLU A CA 1
ATOM 620 C C . GLU A 1 98 ? 2.066 -3.546 9.413 1.00 98.75 98 GLU A C 1
ATOM 622 O O . GLU A 1 98 ? 1.469 -4.603 9.240 1.00 98.75 98 GLU A O 1
ATOM 627 N N . ALA A 1 99 ? 1.400 -2.391 9.495 1.00 98.75 99 ALA A N 1
ATOM 628 C CA . ALA A 1 99 ? -0.054 -2.337 9.429 1.00 98.75 99 ALA A CA 1
ATOM 629 C C . ALA A 1 99 ? -0.610 -2.781 8.059 1.00 98.75 99 ALA A C 1
ATOM 631 O O . ALA A 1 99 ? -1.760 -3.222 7.987 1.00 98.75 99 ALA A O 1
ATOM 632 N N . ALA A 1 100 ? 0.178 -2.687 6.977 1.00 98.88 100 ALA A N 1
ATOM 633 C CA . ALA A 1 100 ? -0.177 -3.279 5.686 1.00 98.88 100 ALA A CA 1
ATOM 634 C C . ALA A 1 100 ? -0.124 -4.809 5.750 1.00 98.88 100 ALA A C 1
ATOM 636 O O . ALA A 1 100 ? -1.070 -5.456 5.311 1.00 98.88 100 ALA A O 1
ATOM 637 N N . ALA A 1 101 ? 0.942 -5.366 6.334 1.00 98.75 101 ALA A N 1
ATOM 638 C CA . ALA A 1 101 ? 1.102 -6.803 6.547 1.00 98.75 101 ALA A CA 1
ATOM 639 C C . ALA A 1 101 ? -0.048 -7.371 7.393 1.00 98.75 101 ALA A C 1
ATOM 641 O O . ALA A 1 101 ? -0.739 -8.278 6.941 1.00 98.75 101 ALA A O 1
ATOM 642 N N . THR A 1 102 ? -0.366 -6.737 8.526 1.00 98.75 102 THR A N 1
ATOM 643 C CA . THR A 1 102 ? -1.499 -7.127 9.381 1.00 98.75 102 THR A CA 1
ATOM 644 C C . THR A 1 102 ? -2.827 -7.156 8.619 1.00 98.75 102 THR A C 1
ATOM 646 O O . THR A 1 102 ? -3.610 -8.088 8.772 1.00 98.75 102 THR A O 1
ATOM 649 N N . ALA A 1 103 ? -3.096 -6.165 7.760 1.00 98.69 103 ALA A N 1
ATOM 650 C CA . ALA A 1 103 ? -4.322 -6.151 6.955 1.00 98.69 103 ALA A CA 1
ATOM 651 C C . ALA A 1 103 ? -4.369 -7.281 5.911 1.00 98.69 103 ALA A C 1
ATOM 653 O O . ALA A 1 103 ? -5.451 -7.767 5.582 1.00 98.69 103 ALA A O 1
ATOM 654 N N . LEU A 1 104 ? -3.217 -7.681 5.368 1.00 98.62 104 LEU A N 1
ATOM 655 C CA . LEU A 1 104 ? -3.122 -8.802 4.433 1.00 98.62 104 LEU A CA 1
ATOM 656 C C . LEU A 1 104 ? -3.285 -10.142 5.161 1.00 98.62 104 LEU A C 1
ATOM 658 O O . LEU A 1 104 ? -4.021 -10.993 4.664 1.00 98.62 104 LEU A O 1
ATOM 662 N N . ASP A 1 105 ? -2.701 -10.293 6.353 1.00 98.38 105 ASP A N 1
ATOM 663 C CA . ASP A 1 105 ? -2.887 -11.461 7.224 1.00 98.38 105 ASP A CA 1
ATOM 664 C C . ASP A 1 105 ? -4.357 -11.652 7.617 1.00 98.38 105 ASP A C 1
ATOM 666 O O . ASP A 1 105 ? -4.895 -12.751 7.477 1.00 98.38 105 ASP A O 1
ATOM 670 N N . GLU A 1 106 ? -5.042 -10.577 8.029 1.00 97.44 106 GLU A N 1
ATOM 671 C CA . GLU A 1 106 ? -6.482 -10.582 8.347 1.00 97.44 106 GLU A CA 1
ATOM 672 C C . GLU A 1 106 ? -7.341 -11.116 7.183 1.00 97.44 106 GLU A C 1
ATOM 674 O O . GLU A 1 106 ? -8.384 -11.732 7.403 1.00 97.44 106 GLU A O 1
ATOM 679 N N . LEU A 1 107 ? -6.905 -10.893 5.939 1.00 97.62 107 LEU A N 1
ATOM 680 C CA . LEU A 1 107 ? -7.597 -11.322 4.719 1.00 97.62 107 LEU A CA 1
ATOM 681 C C . LEU A 1 107 ? -7.018 -12.615 4.119 1.00 97.62 107 LEU A C 1
ATOM 683 O O . LEU A 1 107 ? -7.494 -13.081 3.075 1.00 97.62 107 LEU A O 1
ATOM 687 N N . GLY A 1 108 ? -6.003 -13.203 4.757 1.00 96.69 108 GLY A N 1
ATOM 688 C CA . GLY A 1 108 ? -5.302 -14.394 4.287 1.00 96.69 108 GLY A CA 1
ATOM 689 C C . GLY A 1 108 ? -4.653 -14.204 2.915 1.00 96.69 108 GLY A C 1
ATOM 690 O O . GLY A 1 108 ? -4.826 -15.051 2.040 1.00 96.69 108 GLY A O 1
ATOM 691 N N . ILE A 1 109 ? -3.991 -13.071 2.674 1.00 97.88 109 ILE A N 1
ATOM 692 C CA . ILE A 1 109 ? -3.288 -12.766 1.419 1.00 97.88 109 ILE A CA 1
ATOM 693 C C . ILE A 1 109 ? -1.782 -12.897 1.652 1.00 97.88 109 ILE A C 1
ATOM 695 O O . ILE A 1 109 ? -1.217 -12.186 2.477 1.00 97.88 109 ILE A O 1
ATOM 699 N N . ALA A 1 110 ? -1.123 -13.776 0.896 1.00 97.44 110 ALA A N 1
ATOM 700 C CA . ALA A 1 110 ? 0.317 -13.987 1.011 1.00 97.44 110 ALA A CA 1
ATOM 701 C C . ALA A 1 110 ? 1.112 -12.760 0.532 1.00 97.44 110 ALA A C 1
ATOM 703 O O . ALA A 1 110 ? 0.853 -12.218 -0.549 1.00 97.44 110 ALA A O 1
ATOM 704 N N . TYR A 1 111 ? 2.124 -12.359 1.303 1.00 98.50 111 TYR A N 1
ATOM 705 C CA . TYR A 1 111 ? 2.969 -11.208 0.991 1.00 98.50 111 TYR A CA 1
ATOM 706 C C . TYR A 1 111 ? 4.451 -11.453 1.296 1.00 98.50 111 TYR A C 1
ATOM 708 O O . TYR A 1 111 ? 4.809 -12.367 2.039 1.00 98.50 111 TYR A O 1
ATOM 716 N N . SER A 1 112 ? 5.318 -10.619 0.721 1.00 98.12 112 SER A N 1
ATOM 717 C CA . SER A 1 112 ? 6.718 -10.462 1.135 1.00 98.12 112 SER A CA 1
ATOM 718 C C . SER A 1 112 ? 6.954 -9.059 1.700 1.00 98.12 112 SER A C 1
ATOM 720 O O . SER A 1 112 ? 6.218 -8.129 1.373 1.00 98.12 112 SER A O 1
ATOM 722 N N . ALA A 1 113 ? 7.972 -8.897 2.548 1.00 98.31 113 ALA A N 1
ATOM 723 C CA . ALA A 1 113 ? 8.393 -7.603 3.080 1.00 98.31 113 ALA A CA 1
ATOM 724 C C . ALA A 1 113 ? 9.918 -7.460 2.982 1.00 98.31 113 ALA A C 1
ATOM 726 O O . ALA A 1 113 ? 10.649 -8.319 3.472 1.00 98.31 113 ALA A O 1
ATOM 727 N N . GLU A 1 114 ? 10.399 -6.399 2.333 1.00 98.19 114 GLU A N 1
ATOM 728 C CA . GLU A 1 114 ? 11.826 -6.196 2.046 1.00 98.19 114 GLU A CA 1
ATOM 729 C C . GLU A 1 114 ? 12.234 -4.717 2.209 1.00 98.19 114 GLU A C 1
ATOM 731 O O . GLU A 1 114 ? 11.453 -3.801 1.935 1.00 98.19 114 GLU A O 1
ATOM 736 N N . VAL A 1 115 ? 13.484 -4.459 2.618 1.00 98.31 115 VAL A N 1
ATOM 737 C CA . VAL A 1 115 ? 14.063 -3.104 2.606 1.00 98.31 115 VAL A CA 1
ATOM 738 C C . VAL A 1 115 ? 14.705 -2.850 1.244 1.00 98.31 115 VAL A C 1
ATOM 740 O O . VAL A 1 115 ? 15.680 -3.499 0.874 1.00 98.31 115 VAL A O 1
ATOM 743 N N . VAL A 1 116 ? 14.174 -1.876 0.507 1.00 97.12 116 VAL A N 1
ATOM 744 C CA . VAL A 1 116 ? 14.619 -1.486 -0.835 1.00 97.12 116 VAL A CA 1
ATOM 745 C C . VAL A 1 116 ? 14.676 0.040 -0.896 1.00 97.12 116 VAL A C 1
ATOM 747 O O . VAL A 1 116 ? 13.658 0.718 -0.808 1.00 97.12 116 VAL A O 1
ATOM 750 N N . SER A 1 117 ? 15.872 0.614 -1.048 1.00 97.69 117 SER A N 1
ATOM 751 C CA . SER A 1 117 ? 16.070 2.065 -0.955 1.00 97.69 117 SER A CA 1
ATOM 752 C C . SER A 1 117 ? 16.341 2.692 -2.317 1.00 97.69 117 SER A C 1
ATOM 754 O O . SER A 1 117 ? 17.385 2.445 -2.914 1.00 97.69 117 SER A O 1
ATOM 756 N N . ALA A 1 118 ? 15.458 3.588 -2.765 1.00 97.88 118 ALA A N 1
ATOM 757 C CA . ALA A 1 118 ? 15.644 4.330 -4.015 1.00 97.88 118 ALA A CA 1
ATOM 758 C C . ALA A 1 118 ? 16.908 5.209 -4.020 1.00 97.88 118 ALA A C 1
ATOM 760 O O . ALA A 1 118 ? 17.516 5.413 -5.065 1.00 97.88 118 ALA A O 1
ATOM 761 N N . HIS A 1 119 ? 17.312 5.737 -2.860 1.00 98.31 119 HIS A N 1
ATOM 762 C CA . HIS A 1 119 ? 18.467 6.636 -2.764 1.00 98.31 119 HIS A CA 1
ATOM 763 C C . HIS A 1 119 ? 19.780 5.907 -2.485 1.00 98.31 119 HIS A C 1
ATOM 765 O O . HIS A 1 119 ? 20.833 6.385 -2.894 1.00 98.31 119 HIS A O 1
ATOM 771 N N . ARG A 1 120 ? 19.730 4.782 -1.760 1.00 98.00 120 ARG A N 1
ATOM 772 C CA . ARG A 1 120 ? 20.931 4.076 -1.276 1.00 98.00 120 ARG A CA 1
ATOM 773 C C . ARG A 1 120 ? 21.236 2.790 -2.045 1.00 98.00 120 ARG A C 1
ATOM 775 O O . ARG A 1 120 ? 22.380 2.359 -2.039 1.00 98.00 120 ARG A O 1
ATOM 782 N N . MET A 1 121 ? 20.234 2.197 -2.694 1.00 96.94 121 MET A N 1
ATOM 783 C CA . MET A 1 121 ? 20.326 0.932 -3.439 1.00 96.94 121 MET A CA 1
ATOM 784 C C . MET A 1 121 ? 19.555 1.024 -4.776 1.00 96.94 121 MET A C 1
ATOM 786 O O . MET A 1 121 ? 18.635 0.238 -5.022 1.00 96.94 121 MET A O 1
ATOM 790 N N . PRO A 1 122 ? 19.833 2.029 -5.634 1.00 98.38 122 PRO A N 1
ATOM 791 C CA . PRO A 1 122 ? 19.008 2.302 -6.813 1.00 98.38 122 PRO A CA 1
ATOM 792 C C . PRO A 1 122 ? 19.029 1.161 -7.840 1.00 98.38 122 PRO A C 1
ATOM 794 O O . PRO A 1 122 ? 18.006 0.863 -8.452 1.00 98.38 122 PRO A O 1
ATOM 797 N N . THR A 1 123 ? 20.169 0.499 -8.031 1.00 98.56 123 THR A N 1
ATOM 798 C CA . THR A 1 123 ? 20.325 -0.623 -8.970 1.00 98.56 123 THR A CA 1
ATOM 799 C C . THR A 1 123 ? 19.522 -1.847 -8.545 1.00 98.56 123 THR A C 1
ATOM 801 O O . THR A 1 123 ? 18.818 -2.446 -9.358 1.00 98.56 123 THR A O 1
ATOM 804 N N . GLU A 1 124 ? 19.575 -2.176 -7.262 1.00 98.31 124 GLU A N 1
ATOM 805 C CA . GLU A 1 124 ? 18.837 -3.263 -6.634 1.00 98.31 124 GLU A CA 1
ATOM 806 C C . GLU A 1 124 ? 17.341 -2.965 -6.656 1.00 98.31 124 GLU A C 1
ATOM 808 O O . GLU A 1 124 ? 16.551 -3.834 -7.008 1.00 98.31 124 GLU A O 1
ATOM 813 N N . MET A 1 125 ? 16.948 -1.718 -6.379 1.00 98.69 125 MET A N 1
ATOM 814 C CA . MET A 1 125 ? 15.561 -1.271 -6.490 1.00 98.69 125 MET A CA 1
ATOM 815 C C . MET A 1 125 ? 15.022 -1.429 -7.920 1.00 98.69 125 MET A C 1
ATOM 817 O O . MET A 1 125 ? 13.908 -1.923 -8.105 1.00 98.69 125 MET A O 1
ATOM 821 N N . ILE A 1 126 ? 15.810 -1.065 -8.941 1.00 98.81 126 ILE A N 1
ATOM 822 C CA . ILE A 1 126 ? 15.428 -1.255 -10.351 1.00 98.81 126 ILE A CA 1
ATOM 823 C C . ILE A 1 126 ? 15.261 -2.748 -10.658 1.00 98.81 126 ILE A C 1
ATOM 825 O O . ILE A 1 126 ? 14.269 -3.139 -11.275 1.00 98.81 126 ILE A O 1
ATOM 829 N N . ALA A 1 127 ? 16.213 -3.584 -10.236 1.00 98.62 127 ALA A N 1
ATOM 830 C CA . ALA A 1 127 ? 16.160 -5.027 -10.459 1.00 98.62 127 ALA A CA 1
ATOM 831 C C . ALA A 1 127 ? 14.956 -5.677 -9.753 1.00 98.62 127 ALA A C 1
ATOM 833 O O . ALA A 1 127 ? 14.245 -6.492 -10.349 1.00 98.62 127 ALA A O 1
ATOM 834 N N . TRP A 1 128 ? 14.684 -5.268 -8.513 1.00 98.56 128 TRP A N 1
ATOM 835 C CA . TRP A 1 128 ? 13.540 -5.724 -7.729 1.00 98.56 128 TRP A CA 1
ATOM 836 C C . TRP A 1 128 ? 12.218 -5.371 -8.419 1.00 98.56 128 TRP A C 1
ATOM 838 O O . TRP A 1 128 ? 11.360 -6.238 -8.581 1.00 98.56 128 TRP A O 1
ATOM 848 N N . GLY A 1 129 ? 12.069 -4.124 -8.885 1.00 98.62 129 GLY A N 1
ATOM 849 C CA . GLY A 1 129 ? 10.846 -3.657 -9.545 1.00 98.62 129 GLY A CA 1
ATOM 850 C C . GLY A 1 129 ? 10.590 -4.339 -10.892 1.00 98.62 129 GLY A C 1
ATOM 851 O O . GLY A 1 129 ? 9.462 -4.756 -11.161 1.00 98.62 129 GLY A O 1
ATOM 852 N N . ARG A 1 130 ? 11.640 -4.534 -11.703 1.00 98.75 130 ARG A N 1
ATOM 853 C CA . ARG A 1 130 ? 11.537 -5.225 -13.003 1.00 98.75 130 ARG A CA 1
ATOM 854 C C . ARG A 1 130 ? 11.138 -6.692 -12.869 1.00 98.75 130 ARG A C 1
ATOM 856 O O . ARG A 1 130 ? 10.342 -7.168 -13.664 1.00 98.75 130 ARG A O 1
ATOM 863 N N . SER A 1 131 ? 11.666 -7.385 -11.861 1.00 98.19 131 SER A N 1
ATOM 864 C CA . SER A 1 131 ? 11.386 -8.809 -11.623 1.00 98.19 131 SER A CA 1
ATOM 865 C C . SER A 1 131 ? 10.115 -9.068 -10.806 1.00 98.19 131 SER A C 1
ATOM 867 O O . SER A 1 131 ? 9.750 -10.220 -10.592 1.00 98.19 131 SER A O 1
ATOM 869 N N . ALA A 1 132 ? 9.434 -8.027 -10.312 1.00 98.25 132 ALA A N 1
ATOM 870 C CA . ALA A 1 132 ? 8.277 -8.171 -9.427 1.00 98.25 132 ALA A CA 1
ATOM 871 C C . ALA A 1 132 ? 7.157 -9.031 -10.043 1.00 98.25 132 ALA A C 1
ATOM 873 O O . ALA A 1 132 ? 6.679 -9.958 -9.393 1.00 98.25 132 ALA A O 1
ATOM 874 N N . ALA A 1 133 ? 6.789 -8.767 -11.301 1.00 98.00 133 ALA A N 1
ATOM 875 C CA . ALA A 1 133 ? 5.758 -9.529 -12.008 1.00 98.00 133 ALA A CA 1
ATOM 876 C C . ALA A 1 133 ? 6.184 -10.986 -12.255 1.00 98.00 133 ALA A C 1
ATOM 878 O O . ALA A 1 133 ? 5.403 -11.902 -12.013 1.00 98.00 133 ALA A O 1
ATOM 879 N N . ASP A 1 134 ? 7.443 -11.209 -12.646 1.00 97.19 134 ASP A N 1
ATOM 880 C CA . ASP A 1 134 ? 7.990 -12.548 -12.909 1.00 97.19 134 ASP A CA 1
ATOM 881 C C . ASP A 1 134 ? 8.032 -13.425 -11.646 1.00 97.19 134 ASP A C 1
ATOM 883 O O . ASP A 1 134 ? 7.959 -14.649 -11.727 1.00 97.19 134 ASP A O 1
ATOM 887 N N . ARG A 1 135 ? 8.108 -12.804 -10.460 1.00 96.19 135 ARG A N 1
ATOM 888 C CA . ARG A 1 135 ? 8.002 -13.486 -9.158 1.00 96.19 135 ARG A CA 1
ATOM 889 C C . ARG A 1 135 ? 6.565 -13.848 -8.760 1.00 96.19 135 ARG A C 1
ATOM 891 O O . ARG A 1 135 ? 6.381 -14.460 -7.712 1.00 96.19 135 ARG A O 1
ATOM 898 N N . GLY A 1 136 ? 5.562 -13.475 -9.557 1.00 96.06 136 GLY A N 1
ATOM 899 C CA . GLY A 1 136 ? 4.146 -13.727 -9.274 1.00 96.06 136 GLY A CA 1
ATOM 900 C C . GLY A 1 136 ? 3.461 -12.655 -8.418 1.00 96.06 136 GLY A C 1
ATOM 901 O O . GLY A 1 136 ? 2.312 -12.845 -8.014 1.00 96.06 136 GLY A O 1
ATOM 902 N N . LEU A 1 137 ? 4.122 -11.519 -8.156 1.00 98.06 137 LEU A N 1
ATOM 903 C CA . LEU A 1 137 ? 3.481 -10.406 -7.456 1.00 98.06 137 LEU A CA 1
ATOM 904 C C . LEU A 1 137 ? 2.373 -9.804 -8.331 1.00 98.06 137 LEU A C 1
ATOM 906 O O . LEU A 1 137 ? 2.545 -9.592 -9.529 1.00 98.06 137 LEU A O 1
ATOM 910 N N . CYS A 1 138 ? 1.248 -9.479 -7.705 1.00 98.00 138 CYS A N 1
ATOM 911 C CA . CYS A 1 138 ? 0.105 -8.816 -8.329 1.00 98.00 138 CYS A CA 1
ATOM 912 C C . CYS A 1 138 ? 0.033 -7.327 -7.965 1.00 98.00 138 CYS A C 1
ATOM 914 O O . CYS A 1 138 ? -0.459 -6.525 -8.754 1.00 98.00 138 CYS A O 1
ATOM 916 N N . VAL A 1 139 ? 0.501 -6.949 -6.770 1.00 98.81 139 VAL A N 1
ATOM 917 C CA . VAL A 1 139 ? 0.465 -5.570 -6.258 1.00 98.81 139 VAL A CA 1
ATOM 918 C C . VAL A 1 139 ? 1.747 -5.268 -5.490 1.00 98.81 139 VAL A C 1
ATOM 920 O O . VAL A 1 139 ? 2.243 -6.119 -4.749 1.00 98.81 139 VAL A O 1
ATOM 923 N N . VAL A 1 140 ? 2.263 -4.046 -5.621 1.00 98.94 140 VAL A N 1
ATOM 924 C CA . VAL A 1 140 ? 3.359 -3.546 -4.781 1.00 98.94 140 VAL A CA 1
ATOM 925 C C . VAL A 1 140 ? 2.842 -2.474 -3.827 1.00 98.94 140 VAL A C 1
ATOM 927 O O . VAL A 1 140 ? 2.151 -1.548 -4.244 1.00 98.94 140 VAL A O 1
ATOM 930 N N . ILE A 1 141 ? 3.206 -2.573 -2.553 1.00 98.94 141 ILE A N 1
ATOM 931 C CA . ILE A 1 141 ? 3.001 -1.541 -1.536 1.00 98.94 141 ILE A CA 1
ATOM 932 C C . ILE A 1 141 ? 4.373 -0.965 -1.188 1.00 98.94 141 ILE A C 1
ATOM 934 O O . ILE A 1 141 ? 5.236 -1.683 -0.694 1.00 98.94 141 ILE A O 1
ATOM 938 N N . ALA A 1 142 ? 4.582 0.326 -1.432 1.00 98.94 142 ALA A N 1
ATOM 939 C CA . ALA A 1 142 ? 5.857 0.998 -1.211 1.00 98.94 142 ALA A CA 1
ATOM 940 C C . ALA A 1 142 ? 5.722 2.127 -0.178 1.00 98.94 142 ALA A C 1
ATOM 942 O O . ALA A 1 142 ? 4.930 3.053 -0.365 1.00 98.94 142 ALA A O 1
ATOM 943 N N . GLY A 1 143 ? 6.508 2.062 0.897 1.00 98.81 143 GLY A N 1
ATOM 944 C CA . GLY A 1 143 ? 6.581 3.080 1.948 1.00 98.81 143 GLY A CA 1
ATOM 945 C C . GLY A 1 143 ? 7.852 3.920 1.872 1.00 98.81 143 GLY A C 1
ATOM 946 O O . GLY A 1 143 ? 8.946 3.376 1.713 1.00 98.81 143 GLY A O 1
ATOM 947 N N . ALA A 1 144 ? 7.724 5.241 1.988 1.00 98.69 144 ALA A N 1
ATOM 948 C CA . ALA A 1 144 ? 8.868 6.143 2.125 1.00 98.69 144 ALA A CA 1
ATOM 949 C C . ALA A 1 144 ? 8.475 7.473 2.786 1.00 98.69 144 ALA A C 1
ATOM 951 O O . ALA A 1 144 ? 7.343 7.937 2.628 1.00 98.69 144 ALA A O 1
ATOM 952 N N . GLY A 1 145 ? 9.429 8.092 3.487 1.00 98.19 145 GLY A N 1
ATOM 953 C CA . GLY A 1 145 ? 9.282 9.405 4.123 1.00 98.19 145 GLY A CA 1
ATOM 954 C C . GLY A 1 145 ? 10.198 10.485 3.534 1.00 98.19 145 GLY A C 1
ATOM 955 O O . GLY A 1 145 ? 11.198 10.188 2.875 1.00 98.19 145 GLY A O 1
ATOM 956 N N . GLY A 1 146 ? 9.864 11.752 3.781 1.00 97.75 146 GLY A N 1
ATOM 957 C CA . GLY A 1 146 ? 10.609 12.927 3.322 1.00 97.75 146 GLY A CA 1
ATOM 958 C C . GLY A 1 146 ? 10.517 13.126 1.808 1.00 97.75 146 GLY A C 1
ATOM 959 O O . GLY A 1 146 ? 9.429 13.210 1.242 1.00 97.75 146 GLY A O 1
ATOM 960 N N . ALA A 1 147 ? 11.670 13.156 1.131 1.00 98.06 147 ALA A N 1
ATOM 961 C CA . ALA A 1 147 ? 11.759 13.092 -0.333 1.00 98.06 147 ALA A CA 1
ATOM 962 C C . ALA A 1 147 ? 11.461 11.660 -0.829 1.00 98.06 147 ALA A C 1
ATOM 964 O O . ALA A 1 147 ? 12.347 10.905 -1.242 1.00 98.06 147 ALA A O 1
ATOM 965 N N . ALA A 1 148 ? 10.197 11.262 -0.709 1.00 98.50 148 ALA A N 1
ATOM 966 C CA . ALA A 1 148 ? 9.732 9.882 -0.760 1.00 98.50 148 ALA A CA 1
ATOM 967 C C . ALA A 1 148 ? 9.651 9.306 -2.192 1.00 98.50 148 ALA A C 1
ATOM 969 O O . ALA A 1 148 ? 8.573 9.104 -2.744 1.00 98.50 148 ALA A O 1
ATOM 970 N N . HIS A 1 149 ? 10.802 9.014 -2.805 1.00 98.81 149 HIS A N 1
ATOM 971 C CA . HIS A 1 149 ? 10.874 8.593 -4.215 1.00 98.81 149 HIS A CA 1
ATOM 972 C C . HIS A 1 149 ? 10.594 7.106 -4.475 1.00 98.81 149 HIS A C 1
ATOM 974 O O . HIS A 1 149 ? 10.367 6.735 -5.626 1.00 98.81 149 HIS A O 1
ATOM 980 N N . LEU A 1 150 ? 10.634 6.243 -3.452 1.00 98.81 150 LEU A N 1
ATOM 981 C CA . LEU A 1 150 ? 10.534 4.791 -3.652 1.00 98.81 150 LEU A CA 1
ATOM 982 C C . LEU A 1 150 ? 9.275 4.368 -4.436 1.00 98.81 150 LEU A C 1
ATOM 984 O O . LEU A 1 150 ? 9.441 3.645 -5.419 1.00 98.81 150 LEU A O 1
ATOM 988 N N . PRO A 1 151 ? 8.050 4.827 -4.105 1.00 98.88 151 PRO A N 1
ATOM 989 C CA . PRO A 1 151 ? 6.854 4.385 -4.825 1.00 98.88 151 PRO A CA 1
ATOM 990 C C . PRO A 1 151 ? 6.870 4.774 -6.307 1.00 98.88 151 PRO A C 1
ATOM 992 O O . PRO A 1 151 ? 6.623 3.932 -7.166 1.00 98.88 151 PRO A O 1
ATOM 995 N N . GLY A 1 152 ? 7.227 6.026 -6.616 1.00 98.88 152 GLY A N 1
ATOM 996 C CA . GLY A 1 152 ? 7.296 6.513 -7.996 1.00 98.88 152 GLY A CA 1
ATOM 997 C C . GLY A 1 152 ? 8.385 5.819 -8.816 1.00 98.88 152 GLY A C 1
ATOM 998 O O . GLY A 1 152 ? 8.156 5.450 -9.967 1.00 98.88 152 GLY A O 1
ATOM 999 N N . MET A 1 153 ? 9.552 5.574 -8.214 1.00 98.81 153 MET A N 1
ATOM 1000 C CA . MET A 1 153 ? 10.645 4.869 -8.886 1.00 98.81 153 MET A CA 1
ATOM 1001 C C . MET A 1 153 ? 10.300 3.405 -9.167 1.00 98.81 153 MET A C 1
ATOM 1003 O O . MET A 1 153 ? 10.565 2.939 -10.274 1.00 98.81 153 MET A O 1
ATOM 1007 N N . ILE A 1 154 ? 9.661 2.696 -8.232 1.00 98.88 154 ILE A N 1
ATOM 1008 C CA . ILE A 1 154 ? 9.178 1.331 -8.481 1.00 98.88 154 ILE A CA 1
ATOM 1009 C C . ILE A 1 154 ? 8.129 1.326 -9.600 1.00 98.88 154 ILE A C 1
ATOM 1011 O O . ILE A 1 154 ? 8.260 0.539 -10.536 1.00 98.88 154 ILE A O 1
ATOM 1015 N N . ALA A 1 155 ? 7.154 2.241 -9.561 1.00 98.88 155 ALA A N 1
ATOM 1016 C CA . ALA A 1 155 ? 6.126 2.363 -10.600 1.00 98.88 155 ALA A CA 1
ATOM 1017 C C . ALA A 1 155 ? 6.716 2.626 -11.995 1.00 98.88 155 ALA A C 1
ATOM 1019 O O . ALA A 1 155 ? 6.166 2.180 -12.996 1.00 98.88 155 ALA A O 1
ATOM 1020 N N . SER A 1 156 ? 7.865 3.303 -12.076 1.00 98.81 156 SER A N 1
ATOM 1021 C CA . SER A 1 156 ? 8.534 3.571 -13.355 1.00 98.81 156 SER A CA 1
ATOM 1022 C C . SER A 1 156 ? 9.185 2.343 -14.006 1.00 98.81 156 SER A C 1
ATOM 1024 O O . SER A 1 156 ? 9.537 2.394 -15.185 1.00 98.81 156 SER A O 1
ATOM 1026 N N . VAL A 1 157 ? 9.371 1.245 -13.261 1.00 98.75 157 VAL A N 1
ATOM 1027 C CA . VAL A 1 157 ? 10.115 0.060 -13.726 1.00 98.75 157 VAL A CA 1
ATOM 1028 C C . VAL A 1 157 ? 9.323 -1.246 -13.657 1.00 98.75 157 VAL A C 1
ATOM 1030 O O . VAL A 1 157 ? 9.879 -2.295 -13.983 1.00 98.75 157 VAL A O 1
ATOM 1033 N N . THR A 1 158 ? 8.055 -1.205 -13.247 1.00 98.75 158 THR A N 1
ATOM 1034 C CA . THR A 1 158 ? 7.184 -2.381 -13.140 1.00 98.75 158 THR A CA 1
ATOM 1035 C C . THR A 1 158 ? 5.842 -2.130 -13.828 1.00 98.75 158 THR A C 1
ATOM 1037 O O . THR A 1 158 ? 5.331 -1.014 -13.754 1.00 98.75 158 THR A O 1
ATOM 1040 N N . PRO A 1 159 ? 5.237 -3.135 -14.488 1.00 98.50 159 PRO A N 1
ATOM 1041 C CA . PRO A 1 159 ? 3.883 -3.003 -15.026 1.00 98.50 159 PRO A CA 1
ATOM 1042 C C . PRO A 1 159 ? 2.796 -3.161 -13.949 1.00 98.50 159 PRO A C 1
ATOM 1044 O O . PRO A 1 159 ? 1.618 -2.945 -14.229 1.00 98.50 159 PRO A O 1
ATOM 1047 N N . LEU A 1 160 ? 3.167 -3.590 -12.738 1.00 98.75 160 LEU A N 1
ATOM 1048 C CA . LEU A 1 160 ? 2.231 -3.853 -11.651 1.00 98.75 160 LEU A CA 1
ATOM 1049 C C . LEU A 1 160 ? 1.680 -2.556 -11.037 1.00 98.75 160 LEU A C 1
ATOM 1051 O O . LEU A 1 160 ? 2.378 -1.541 -10.998 1.00 98.75 160 LEU A O 1
ATOM 1055 N N . PRO A 1 161 ? 0.458 -2.584 -10.479 1.00 98.88 161 PRO A N 1
ATOM 1056 C CA . PRO A 1 161 ? -0.044 -1.482 -9.674 1.00 98.88 161 PRO A CA 1
ATOM 1057 C C . PRO A 1 161 ? 0.843 -1.261 -8.441 1.00 98.88 161 PRO A C 1
ATOM 1059 O O . PRO A 1 161 ? 1.132 -2.193 -7.684 1.00 98.88 161 PRO A O 1
ATOM 1062 N N . VAL A 1 162 ? 1.224 -0.001 -8.221 1.00 98.94 162 VAL A N 1
ATOM 1063 C CA . VAL A 1 162 ? 2.008 0.431 -7.059 1.00 98.94 162 VAL A CA 1
ATOM 1064 C C . VAL A 1 162 ? 1.161 1.324 -6.163 1.00 98.94 162 VAL A C 1
ATOM 1066 O O . VAL A 1 162 ? 0.630 2.347 -6.601 1.00 98.94 162 VAL A O 1
ATOM 1069 N N . ILE A 1 163 ? 1.063 0.942 -4.894 1.00 99.00 163 ILE A N 1
ATOM 1070 C CA . ILE A 1 163 ? 0.413 1.704 -3.833 1.00 99.00 163 ILE A CA 1
ATOM 1071 C C . ILE A 1 163 ? 1.493 2.422 -3.028 1.00 99.00 163 ILE A C 1
ATOM 1073 O O . ILE A 1 163 ? 2.395 1.784 -2.488 1.00 99.00 163 ILE A O 1
ATOM 1077 N N . GLY A 1 164 ? 1.401 3.745 -2.939 1.00 98.94 164 GLY A N 1
ATOM 1078 C CA . GLY A 1 164 ? 2.351 4.566 -2.193 1.00 98.94 164 GLY A CA 1
ATOM 1079 C C . GLY A 1 164 ? 1.837 4.910 -0.798 1.00 98.94 164 GLY A C 1
ATOM 1080 O O . GLY A 1 164 ? 0.745 5.466 -0.668 1.00 98.94 164 GLY A O 1
ATOM 1081 N N . VAL A 1 165 ? 2.632 4.623 0.234 1.00 98.94 165 VAL A N 1
ATOM 1082 C CA . VAL A 1 165 ? 2.372 5.006 1.629 1.00 98.94 165 VAL A CA 1
ATOM 1083 C C . VAL A 1 165 ? 3.323 6.139 2.024 1.00 98.94 165 VAL A C 1
ATOM 1085 O O . VAL A 1 165 ? 4.523 5.897 2.177 1.00 98.94 165 VAL A O 1
ATOM 1088 N N . PRO A 1 166 ? 2.822 7.371 2.219 1.00 98.88 166 PRO A N 1
ATOM 1089 C CA . PRO A 1 166 ? 3.627 8.453 2.771 1.00 98.88 166 PRO A CA 1
ATOM 1090 C C . PRO A 1 166 ? 3.931 8.184 4.246 1.00 98.88 166 PRO A C 1
ATOM 1092 O O . PRO A 1 166 ? 3.021 8.189 5.077 1.00 98.88 166 PRO A O 1
ATOM 1095 N N . VAL A 1 167 ? 5.194 7.932 4.582 1.00 98.75 167 VAL A N 1
ATOM 1096 C CA . VAL A 1 167 ? 5.629 7.689 5.965 1.00 98.75 167 VAL A CA 1
ATOM 1097 C C . VAL A 1 167 ? 5.962 9.034 6.619 1.00 98.75 167 VAL A C 1
ATOM 1099 O O . VAL A 1 167 ? 6.829 9.745 6.111 1.00 98.75 167 VAL A O 1
ATOM 1102 N N . PRO A 1 168 ? 5.296 9.425 7.722 1.00 98.25 168 PRO A N 1
ATOM 1103 C CA . PRO A 1 168 ? 5.611 10.678 8.395 1.00 98.25 168 PRO A CA 1
ATOM 1104 C C . PRO A 1 168 ? 7.001 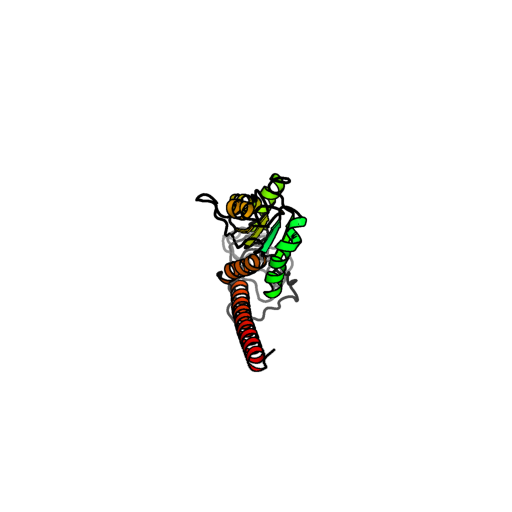10.613 9.036 1.00 98.25 168 PRO A C 1
ATOM 1106 O O . PRO A 1 168 ? 7.359 9.624 9.674 1.00 98.25 168 PRO A O 1
ATOM 1109 N N . LEU A 1 169 ? 7.769 11.691 8.887 1.00 95.56 169 LEU A N 1
ATOM 1110 C CA . LEU A 1 169 ? 9.037 11.894 9.588 1.00 95.56 169 LEU A CA 1
ATOM 1111 C C . LEU A 1 169 ? 8.857 12.892 10.743 1.00 95.56 169 LEU A C 1
ATOM 1113 O O . LEU A 1 169 ? 7.752 13.335 11.039 1.00 95.56 169 LEU A O 1
ATOM 1117 N N . ALA A 1 170 ? 9.960 13.257 11.401 1.00 96.31 170 ALA A N 1
ATOM 1118 C CA . ALA A 1 170 ? 9.954 14.155 12.560 1.00 96.31 170 ALA A CA 1
ATOM 1119 C C . ALA A 1 170 ? 9.412 15.569 12.274 1.00 96.31 170 ALA A C 1
ATOM 1121 O O . ALA A 1 170 ? 9.007 16.264 13.201 1.00 96.31 170 ALA A O 1
ATOM 1122 N N . TYR A 1 171 ? 9.434 16.010 11.014 1.00 96.88 171 TYR A N 1
ATOM 1123 C CA . TYR A 1 171 ? 8.989 17.337 10.601 1.00 96.88 171 TYR A CA 1
ATOM 1124 C C . TYR A 1 171 ? 7.976 17.232 9.460 1.00 96.88 171 TYR A C 1
ATOM 1126 O O . TYR A 1 171 ? 7.945 16.239 8.737 1.00 96.88 171 TYR A O 1
ATOM 1134 N N . LEU A 1 172 ? 7.182 18.296 9.288 1.00 97.38 172 LEU A N 1
ATOM 1135 C CA . LEU A 1 172 ? 6.188 18.464 8.216 1.00 97.38 172 LEU A CA 1
ATOM 1136 C C . LEU A 1 172 ? 5.023 17.460 8.239 1.00 97.38 172 LEU A C 1
ATOM 1138 O O . LEU A 1 172 ? 4.235 17.444 7.296 1.00 97.38 172 LEU A O 1
ATOM 1142 N N . ASP A 1 173 ? 4.906 16.645 9.291 1.00 96.50 173 ASP A N 1
ATOM 1143 C CA . ASP A 1 173 ? 3.821 15.679 9.517 1.00 96.50 173 ASP A CA 1
ATOM 1144 C C . ASP A 1 173 ? 3.539 14.764 8.310 1.00 96.50 173 ASP A C 1
ATOM 1146 O O . ASP A 1 173 ? 2.413 14.325 8.094 1.00 96.50 173 ASP A O 1
ATOM 1150 N N . GLY A 1 174 ? 4.564 14.485 7.493 1.00 98.12 174 GLY A N 1
ATOM 1151 C CA . GLY A 1 174 ? 4.464 13.665 6.282 1.00 98.12 174 GLY A CA 1
ATOM 1152 C C . GLY A 1 174 ? 3.892 14.373 5.048 1.00 98.12 174 GLY A C 1
ATOM 1153 O O . GLY A 1 174 ? 3.653 13.713 4.036 1.00 98.12 174 GLY A O 1
ATOM 1154 N N . MET A 1 175 ? 3.676 15.691 5.080 1.00 98.69 175 MET A N 1
ATOM 1155 C CA . MET A 1 175 ? 3.217 16.461 3.913 1.00 98.69 175 MET A CA 1
ATOM 1156 C C . MET A 1 175 ? 4.229 16.426 2.757 1.00 98.69 175 MET A C 1
ATOM 1158 O O . MET A 1 175 ? 3.853 16.305 1.591 1.00 98.69 175 MET A O 1
ATOM 1162 N N . ASP A 1 176 ? 5.518 16.493 3.080 1.00 98.56 176 ASP A N 1
ATOM 1163 C CA . ASP A 1 176 ? 6.623 16.328 2.131 1.00 98.56 176 ASP A CA 1
ATOM 1164 C C . ASP A 1 176 ? 6.589 14.960 1.436 1.00 98.56 176 ASP A C 1
ATOM 1166 O O . ASP A 1 176 ? 6.711 14.862 0.214 1.00 98.56 176 ASP A O 1
ATOM 1170 N N . SER A 1 177 ? 6.326 13.923 2.218 1.00 98.75 177 SER A N 1
ATOM 1171 C CA . SER A 1 177 ? 6.201 12.535 1.791 1.00 98.75 177 SER A CA 1
ATOM 1172 C C . SER A 1 177 ? 4.978 12.367 0.893 1.00 98.75 177 SER A C 1
ATOM 1174 O O . SER A 1 177 ? 5.063 11.768 -0.177 1.00 98.75 177 SER A O 1
ATOM 1176 N N . LEU A 1 178 ? 3.842 12.951 1.291 1.00 98.88 178 LEU A N 1
ATOM 1177 C CA . LEU A 1 178 ? 2.594 12.902 0.535 1.00 98.88 178 LEU A CA 1
ATOM 1178 C C . LEU A 1 178 ? 2.767 13.525 -0.847 1.00 98.88 178 LEU A C 1
ATOM 1180 O O . LEU A 1 178 ? 2.462 12.876 -1.848 1.00 98.88 178 LEU A O 1
ATOM 1184 N N . LEU A 1 179 ? 3.276 14.758 -0.909 1.00 98.81 179 LEU A N 1
ATOM 1185 C CA . LEU A 1 179 ? 3.446 15.479 -2.170 1.00 98.81 179 LEU A CA 1
ATOM 1186 C C . LEU A 1 179 ? 4.501 14.830 -3.070 1.00 98.81 179 LEU A C 1
ATOM 1188 O O . LEU A 1 179 ? 4.324 14.821 -4.286 1.00 98.81 179 LEU A O 1
ATOM 1192 N N . SER A 1 180 ? 5.540 14.230 -2.483 1.00 98.75 180 SER A N 1
ATOM 1193 C CA . SER A 1 180 ? 6.569 13.486 -3.220 1.00 98.75 180 SER A CA 1
ATOM 1194 C C . SER A 1 180 ? 6.032 12.210 -3.882 1.00 98.75 180 SER A C 1
ATOM 1196 O O . SER A 1 180 ? 6.573 11.782 -4.898 1.00 98.75 180 SER A O 1
ATOM 1198 N N . ILE A 1 181 ? 4.974 11.605 -3.327 1.00 98.88 181 ILE A N 1
ATOM 1199 C CA . ILE A 1 181 ? 4.384 10.359 -3.839 1.00 98.88 181 ILE A CA 1
ATOM 1200 C C . ILE A 1 181 ? 3.187 10.630 -4.760 1.00 98.88 181 ILE A C 1
ATOM 1202 O O . ILE A 1 181 ? 3.062 9.992 -5.800 1.00 98.88 181 ILE A O 1
ATOM 1206 N N . VAL A 1 182 ? 2.272 11.533 -4.388 1.00 98.81 182 VAL A N 1
ATOM 1207 C CA . VAL A 1 182 ? 0.982 11.696 -5.091 1.00 98.81 182 VAL A CA 1
ATOM 1208 C C . VAL A 1 182 ? 1.081 12.501 -6.386 1.00 98.81 182 VAL A C 1
ATOM 1210 O O . VAL A 1 182 ? 0.299 12.273 -7.304 1.00 98.81 182 VAL A O 1
ATOM 1213 N N . GLN A 1 183 ? 2.048 13.415 -6.499 1.00 98.69 183 GLN A N 1
ATOM 1214 C CA . GLN A 1 183 ? 2.157 14.345 -7.630 1.00 98.69 183 GLN A CA 1
ATOM 1215 C C . GLN A 1 183 ? 2.920 13.752 -8.825 1.00 98.69 183 GLN A C 1
ATOM 1217 O O . GLN A 1 183 ? 3.687 14.449 -9.491 1.00 98.69 183 GLN A O 1
ATOM 1222 N N . MET A 1 184 ? 2.720 12.462 -9.104 1.00 98.62 184 MET A N 1
ATOM 1223 C CA . MET A 1 184 ? 3.334 11.816 -10.262 1.00 98.62 184 MET A CA 1
ATOM 1224 C C . MET A 1 184 ? 2.858 12.472 -11.571 1.00 98.62 184 MET A C 1
ATOM 1226 O O . MET A 1 184 ? 1.666 12.757 -11.723 1.00 98.62 184 MET A O 1
ATOM 1230 N N . PRO A 1 185 ? 3.760 12.710 -12.541 1.00 97.12 185 PRO A N 1
ATOM 1231 C CA . PRO A 1 185 ? 3.371 13.210 -13.853 1.00 97.12 185 PRO A CA 1
ATOM 1232 C C . PRO A 1 185 ? 2.570 12.160 -14.638 1.00 97.12 185 PRO A C 1
ATOM 1234 O O . PRO A 1 185 ? 2.579 10.965 -14.333 1.00 97.12 185 PRO A O 1
ATOM 1237 N N . ALA A 1 186 ? 1.898 12.603 -15.702 1.00 97.69 186 ALA A N 1
ATOM 1238 C CA . ALA A 1 186 ? 1.149 11.713 -16.584 1.00 97.69 186 ALA A CA 1
ATOM 1239 C C . ALA A 1 186 ? 2.048 10.606 -17.171 1.00 97.69 186 ALA A C 1
ATOM 1241 O O . ALA A 1 186 ? 3.127 10.883 -17.690 1.00 97.69 186 ALA A O 1
ATOM 1242 N N . GLY A 1 187 ? 1.570 9.358 -17.114 1.00 97.44 187 GLY A N 1
ATOM 1243 C CA . GLY A 1 187 ? 2.231 8.180 -17.687 1.00 97.44 187 GLY A CA 1
ATOM 1244 C C . GLY A 1 187 ? 2.738 7.158 -16.665 1.00 97.44 187 GLY A C 1
ATOM 1245 O O . GLY A 1 187 ? 2.791 5.979 -16.998 1.00 97.44 187 GLY A O 1
ATOM 1246 N N . VAL A 1 188 ? 3.045 7.564 -15.427 1.00 98.62 188 VAL A N 1
ATOM 1247 C CA . VAL A 1 188 ? 3.556 6.658 -14.376 1.00 98.62 188 VAL A CA 1
ATOM 1248 C C . VAL A 1 188 ? 2.744 6.848 -13.088 1.00 98.62 188 VAL A C 1
ATOM 1250 O O . VAL A 1 188 ? 3.134 7.629 -12.224 1.00 98.62 188 VAL A O 1
ATOM 1253 N N . PRO A 1 189 ? 1.570 6.208 -12.960 1.00 98.75 189 PRO A N 1
ATOM 1254 C CA . PRO A 1 189 ? 0.685 6.429 -11.822 1.00 98.75 189 PRO A CA 1
ATOM 1255 C C . PRO A 1 189 ? 1.167 5.714 -10.551 1.00 98.75 189 PRO A C 1
ATOM 1257 O O . PRO A 1 189 ? 1.708 4.612 -10.606 1.00 98.75 189 PRO A O 1
ATOM 1260 N N . VAL A 1 190 ? 0.872 6.312 -9.395 1.00 98.94 190 VAL A N 1
ATOM 1261 C CA . VAL A 1 190 ? 0.968 5.680 -8.070 1.00 98.94 190 VAL A CA 1
ATOM 1262 C C . VAL A 1 190 ? -0.371 5.860 -7.358 1.00 98.94 190 VAL A C 1
ATOM 1264 O O . VAL A 1 190 ? -0.922 6.960 -7.324 1.00 98.94 190 VAL A O 1
ATOM 1267 N N . ALA A 1 191 ? -0.909 4.785 -6.784 1.00 98.88 191 ALA A N 1
ATOM 1268 C CA . ALA A 1 191 ? -2.111 4.846 -5.960 1.00 98.88 191 ALA A CA 1
ATOM 1269 C C . ALA A 1 191 ? -1.737 5.265 -4.529 1.00 98.88 191 ALA A C 1
ATOM 1271 O O . ALA A 1 191 ? -1.388 4.432 -3.695 1.00 98.88 191 ALA A O 1
ATOM 1272 N N . THR A 1 192 ? -1.761 6.562 -4.241 1.00 98.94 192 THR A N 1
ATOM 1273 C CA . THR A 1 192 ? -1.331 7.087 -2.935 1.00 98.94 192 THR A CA 1
ATOM 1274 C C . THR A 1 192 ? -2.438 6.996 -1.887 1.00 98.94 192 THR A C 1
ATOM 1276 O O . THR A 1 192 ? -3.559 7.452 -2.121 1.00 98.94 192 THR A O 1
ATOM 1279 N N . VAL A 1 193 ? -2.127 6.435 -0.715 1.00 98.94 193 VAL A N 1
ATOM 1280 C CA . VAL A 1 193 ? -3.025 6.421 0.456 1.00 98.94 193 VAL A CA 1
ATOM 1281 C C . VAL A 1 193 ? -2.713 7.579 1.416 1.00 98.94 193 VAL A C 1
ATOM 1283 O O . VAL A 1 193 ? -1.823 8.389 1.168 1.00 98.94 193 VAL A O 1
ATOM 1286 N N . SER A 1 194 ? -3.458 7.687 2.521 1.00 98.88 194 SER A N 1
ATOM 1287 C CA . SER A 1 194 ? -3.200 8.695 3.557 1.00 98.88 194 SER A CA 1
ATOM 1288 C C . SER A 1 194 ? -1.787 8.576 4.138 1.00 98.88 194 SER A C 1
ATOM 1290 O O . SER A 1 194 ? -1.193 7.498 4.132 1.00 98.88 194 SER A O 1
ATOM 1292 N N . ILE A 1 195 ? -1.280 9.663 4.724 1.00 98.88 195 ILE A N 1
ATOM 1293 C CA . ILE A 1 195 ? -0.044 9.644 5.519 1.00 98.88 195 ILE A CA 1
ATOM 1294 C C . ILE A 1 195 ? -0.175 8.593 6.633 1.00 98.88 195 ILE A C 1
ATOM 1296 O O . ILE A 1 195 ? -1.215 8.508 7.289 1.00 98.88 195 ILE A O 1
ATOM 1300 N N . GLY A 1 196 ? 0.839 7.738 6.787 1.00 98.69 196 GLY A N 1
ATOM 1301 C CA . GLY A 1 196 ? 0.831 6.594 7.707 1.00 98.69 196 GLY A CA 1
ATOM 1302 C C . GLY A 1 196 ? -0.196 5.503 7.363 1.00 98.69 196 GLY A C 1
ATOM 1303 O O . GLY A 1 196 ? -0.408 4.577 8.139 1.00 98.69 196 GLY A O 1
ATOM 1304 N N . GLY A 1 197 ? -0.859 5.592 6.208 1.00 98.81 197 GLY A N 1
ATOM 1305 C CA . GLY A 1 197 ? -2.014 4.780 5.825 1.00 98.81 197 GLY A CA 1
ATOM 1306 C C . GLY A 1 197 ? -1.707 3.348 5.389 1.00 98.81 197 GLY A C 1
ATOM 1307 O O . GLY A 1 197 ? -2.437 2.818 4.554 1.00 98.81 197 GLY A O 1
ATOM 1308 N N . ALA A 1 198 ? -0.665 2.706 5.919 1.00 98.88 198 ALA A N 1
ATOM 1309 C CA . ALA A 1 198 ? -0.230 1.372 5.493 1.00 98.88 198 ALA A CA 1
ATOM 1310 C C . ALA A 1 198 ? -1.343 0.316 5.600 1.00 98.88 198 ALA A C 1
ATOM 1312 O O . ALA A 1 198 ? -1.541 -0.468 4.674 1.00 98.88 198 ALA A O 1
ATOM 1313 N N . ARG A 1 199 ? -2.165 0.359 6.658 1.00 98.81 199 ARG A N 1
ATOM 1314 C CA . ARG A 1 199 ? -3.339 -0.525 6.775 1.00 98.81 199 ARG A CA 1
ATOM 1315 C C . ARG A 1 199 ? -4.282 -0.397 5.577 1.00 98.81 199 ARG A C 1
ATOM 1317 O O . ARG A 1 199 ? -4.735 -1.394 5.022 1.00 98.81 199 ARG A O 1
ATOM 1324 N N . ASN A 1 200 ? -4.549 0.835 5.143 1.00 98.88 200 ASN A N 1
ATOM 1325 C CA . ASN A 1 200 ? -5.376 1.086 3.966 1.00 98.88 200 ASN A CA 1
ATOM 1326 C C . ASN A 1 200 ? -4.678 0.668 2.669 1.00 98.88 200 ASN A C 1
ATOM 1328 O O . ASN A 1 200 ? -5.372 0.285 1.733 1.00 98.88 200 ASN A O 1
ATOM 1332 N N . ALA A 1 201 ? -3.343 0.686 2.607 1.00 98.94 201 ALA A N 1
ATOM 1333 C CA . ALA A 1 201 ? -2.613 0.128 1.473 1.00 98.94 201 ALA A CA 1
ATOM 1334 C C . ALA A 1 201 ? -2.801 -1.393 1.360 1.00 98.94 201 ALA A C 1
ATOM 1336 O O . ALA A 1 201 ? -3.084 -1.876 0.266 1.00 98.94 201 ALA A O 1
ATOM 1337 N N . GLY A 1 202 ? -2.750 -2.130 2.476 1.00 98.88 202 GLY A N 1
ATOM 1338 C CA . GLY A 1 202 ? -3.075 -3.564 2.500 1.00 98.88 202 GLY A CA 1
ATOM 1339 C C . GLY A 1 202 ? -4.515 -3.845 2.050 1.00 98.88 202 GLY A C 1
ATOM 1340 O O . GLY A 1 202 ? -4.751 -4.664 1.161 1.00 98.88 202 GLY A O 1
ATOM 1341 N N . LEU A 1 203 ? -5.488 -3.087 2.571 1.00 98.88 203 LEU A N 1
ATOM 1342 C CA . LEU A 1 203 ? -6.891 -3.202 2.146 1.00 98.88 203 LEU A CA 1
ATOM 1343 C C . LEU A 1 203 ? -7.107 -2.826 0.671 1.00 98.88 203 LEU A C 1
ATOM 1345 O O . LEU A 1 203 ? -7.940 -3.433 -0.005 1.00 98.88 20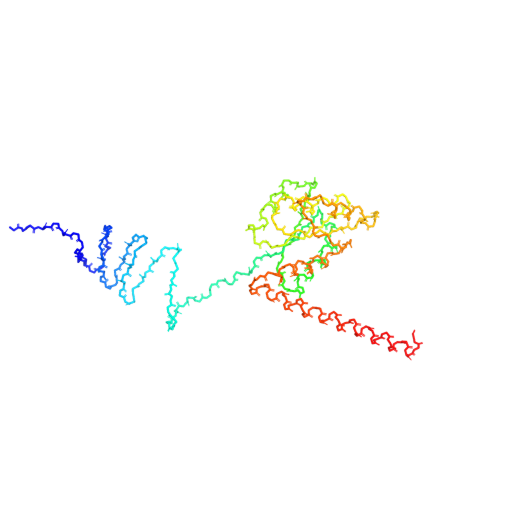3 LEU A O 1
ATOM 1349 N N . LEU A 1 204 ? -6.391 -1.823 0.160 1.00 98.94 204 LEU A N 1
ATOM 1350 C CA . LEU A 1 204 ? -6.459 -1.431 -1.246 1.00 98.94 204 LEU A CA 1
ATOM 1351 C C . LEU A 1 204 ? -5.853 -2.514 -2.146 1.00 98.94 204 LEU A C 1
ATOM 1353 O O . LEU A 1 204 ? -6.466 -2.848 -3.158 1.00 98.94 204 LEU A O 1
ATOM 1357 N N . ALA A 1 205 ? -4.727 -3.117 -1.756 1.00 98.88 205 ALA A N 1
ATOM 1358 C CA . ALA A 1 205 ? -4.151 -4.259 -2.464 1.00 98.88 205 ALA A CA 1
ATOM 1359 C C . ALA A 1 205 ? -5.142 -5.430 -2.539 1.00 98.88 205 ALA A C 1
ATOM 1361 O O . ALA A 1 205 ? -5.361 -5.980 -3.618 1.00 98.88 205 ALA A O 1
ATOM 1362 N N . ALA A 1 206 ? -5.829 -5.739 -1.435 1.00 98.69 206 ALA A N 1
ATOM 1363 C CA . ALA A 1 206 ? -6.885 -6.747 -1.423 1.00 98.69 206 ALA A CA 1
ATOM 1364 C C . ALA A 1 206 ? -8.032 -6.410 -2.388 1.00 98.69 206 ALA A C 1
ATOM 1366 O O . ALA A 1 206 ? -8.503 -7.276 -3.121 1.00 98.69 206 ALA A O 1
ATOM 1367 N N . ARG A 1 207 ? -8.471 -5.146 -2.451 1.00 98.75 207 ARG A N 1
ATOM 1368 C CA . ARG A 1 207 ? -9.507 -4.726 -3.413 1.00 98.75 207 ARG A CA 1
ATOM 1369 C C . ARG A 1 207 ? -9.050 -4.851 -4.865 1.00 98.75 207 ARG A C 1
ATOM 1371 O O . ARG A 1 207 ? -9.854 -5.253 -5.700 1.00 98.75 207 ARG A O 1
ATOM 1378 N N . ILE A 1 208 ? -7.787 -4.536 -5.158 1.00 98.75 208 ILE A N 1
ATOM 1379 C CA . ILE A 1 208 ? -7.199 -4.719 -6.491 1.00 98.75 208 ILE A CA 1
ATOM 1380 C C . ILE A 1 208 ? -7.217 -6.206 -6.865 1.00 98.75 208 ILE A C 1
ATOM 1382 O O . ILE A 1 208 ? -7.778 -6.553 -7.902 1.00 98.75 208 ILE A O 1
ATOM 1386 N N . ILE A 1 209 ? -6.716 -7.088 -5.997 1.00 98.19 209 ILE A N 1
ATOM 1387 C CA . ILE A 1 209 ? -6.740 -8.544 -6.223 1.00 98.19 209 ILE A CA 1
ATOM 1388 C C . ILE A 1 209 ? -8.182 -9.051 -6.401 1.00 98.19 209 ILE A C 1
ATOM 1390 O O . ILE A 1 209 ? -8.487 -9.732 -7.378 1.00 98.19 209 ILE A O 1
ATOM 1394 N N . GLY A 1 210 ? -9.099 -8.666 -5.510 1.00 98.06 210 GLY A N 1
ATOM 1395 C CA . GLY A 1 210 ? -10.501 -9.100 -5.540 1.00 98.06 210 GLY A CA 1
ATOM 1396 C C . GLY A 1 210 ? -11.319 -8.588 -6.736 1.00 98.06 210 GLY A C 1
ATOM 1397 O O . GLY A 1 210 ? -12.390 -9.132 -7.027 1.00 98.06 210 GLY A O 1
ATOM 1398 N N . SER A 1 211 ? -10.827 -7.559 -7.437 1.00 98.12 211 SER A N 1
ATOM 1399 C CA . SER A 1 211 ? -11.410 -7.058 -8.693 1.00 98.12 211 SER A CA 1
ATOM 1400 C C . SER A 1 211 ? -11.043 -7.895 -9.921 1.00 98.12 211 SER A C 1
ATOM 1402 O O . SER A 1 211 ? -11.659 -7.731 -10.973 1.00 98.12 211 SER A O 1
ATOM 1404 N N . GLY A 1 212 ? -10.059 -8.789 -9.788 1.00 96.00 212 GLY A N 1
ATOM 1405 C CA . GLY A 1 212 ? -9.668 -9.723 -10.835 1.00 96.00 212 GLY A CA 1
ATOM 1406 C C . GLY A 1 212 ? -10.649 -10.888 -11.007 1.00 96.00 212 GLY A C 1
ATOM 1407 O O . GLY A 1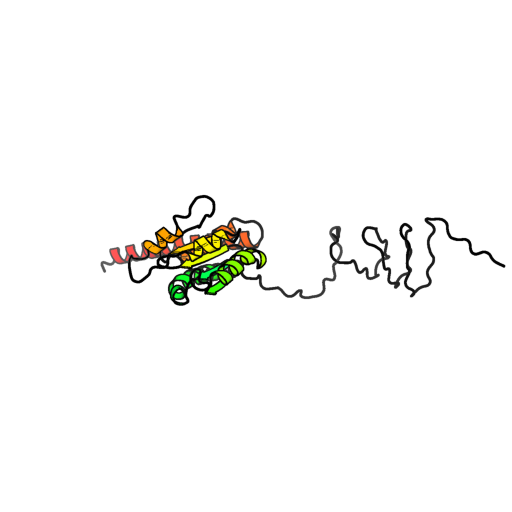 212 ? -11.761 -10.904 -10.471 1.00 96.00 212 GLY A O 1
ATOM 1408 N N . ALA A 1 213 ? -10.204 -11.895 -11.756 1.00 94.81 213 ALA A N 1
ATOM 1409 C CA . ALA A 1 213 ? -10.949 -13.120 -12.025 1.00 94.81 213 ALA A CA 1
ATOM 1410 C C . ALA A 1 213 ? -10.268 -14.345 -11.396 1.00 94.81 213 ALA A C 1
ATOM 1412 O O . ALA A 1 213 ? -9.072 -14.335 -11.109 1.00 94.81 213 ALA A O 1
ATOM 1413 N N . GLY A 1 214 ? -11.037 -15.419 -11.227 1.00 95.12 214 GLY A N 1
ATOM 1414 C CA . GLY A 1 214 ? -10.551 -16.697 -10.713 1.00 95.12 214 GLY A CA 1
ATOM 1415 C C . GLY A 1 214 ? -10.786 -16.900 -9.211 1.00 95.12 214 GLY A C 1
ATOM 1416 O O . GLY A 1 214 ? -11.294 -16.007 -8.527 1.00 95.12 214 GLY A O 1
ATOM 1417 N N . PRO A 1 215 ? -10.438 -18.092 -8.693 1.00 95.31 215 PRO A N 1
ATOM 1418 C CA . PRO A 1 215 ? -10.802 -18.503 -7.336 1.00 95.31 215 PRO A CA 1
ATOM 1419 C C . PRO A 1 215 ? -10.235 -17.593 -6.244 1.00 95.31 215 PRO A C 1
ATOM 1421 O O . PRO A 1 215 ? -10.923 -17.298 -5.271 1.00 95.31 215 PRO A O 1
ATOM 1424 N N . GLU A 1 216 ? -9.003 -17.111 -6.419 1.00 93.56 216 GLU A N 1
ATOM 1425 C CA . GLU A 1 216 ? -8.348 -16.245 -5.437 1.00 93.56 216 GLU A CA 1
ATOM 1426 C C . GLU A 1 216 ? -9.002 -14.861 -5.362 1.00 93.56 216 GLU A C 1
ATOM 1428 O O . GLU A 1 216 ? -9.287 -14.365 -4.273 1.00 93.56 216 GLU A O 1
ATOM 1433 N N . ALA A 1 217 ? -9.327 -14.260 -6.511 1.00 96.94 217 ALA A N 1
ATOM 1434 C CA . ALA A 1 217 ? -10.043 -12.989 -6.547 1.00 96.94 217 ALA A CA 1
ATOM 1435 C C . ALA A 1 217 ? -11.433 -13.109 -5.897 1.00 96.94 217 ALA A C 1
ATOM 1437 O O . ALA A 1 217 ? -11.833 -12.231 -5.132 1.00 96.94 217 ALA A O 1
ATOM 1438 N N . GLU A 1 218 ? -12.151 -14.212 -6.144 1.00 97.94 218 GLU A N 1
ATOM 1439 C CA . GLU A 1 218 ? -13.441 -14.489 -5.500 1.00 97.94 218 GLU A CA 1
ATOM 1440 C C . GLU A 1 218 ? -13.300 -14.620 -3.978 1.00 97.94 218 GLU A C 1
ATOM 1442 O O . GLU A 1 218 ? -14.035 -13.977 -3.225 1.00 97.94 218 GLU A O 1
ATOM 1447 N N . ARG A 1 219 ? -12.307 -15.390 -3.515 1.00 97.69 219 ARG A N 1
ATOM 1448 C CA . ARG A 1 219 ? -12.010 -15.573 -2.089 1.00 97.69 219 ARG A CA 1
ATOM 1449 C C . ARG A 1 219 ? -11.705 -14.241 -1.403 1.00 97.69 219 ARG A C 1
ATOM 1451 O O . ARG A 1 219 ? -12.289 -13.944 -0.361 1.00 97.69 219 ARG A O 1
ATOM 1458 N N . VAL A 1 220 ? -10.825 -13.427 -1.988 1.00 98.00 220 VAL A N 1
ATOM 1459 C CA . VAL A 1 220 ? -10.461 -12.108 -1.446 1.00 98.00 220 VAL A CA 1
ATOM 1460 C C . VAL A 1 220 ? -11.665 -11.166 -1.435 1.00 98.00 220 VAL A C 1
ATOM 1462 O O . VAL A 1 220 ? -11.864 -10.434 -0.464 1.00 98.00 220 VAL A O 1
ATOM 1465 N N . ARG A 1 221 ? -12.512 -11.201 -2.471 1.00 98.25 221 ARG A N 1
ATOM 1466 C CA . ARG A 1 221 ? -13.739 -10.397 -2.519 1.00 98.25 221 ARG A CA 1
ATOM 1467 C C . ARG A 1 221 ? -14.713 -10.791 -1.410 1.00 98.25 221 ARG A C 1
ATOM 1469 O O . ARG A 1 221 ? -15.226 -9.907 -0.727 1.00 98.25 221 ARG A O 1
ATOM 1476 N N . ALA A 1 222 ? -14.916 -12.088 -1.183 1.00 98.19 222 ALA A N 1
ATOM 1477 C CA . ALA A 1 222 ? -15.743 -12.587 -0.087 1.00 98.19 222 ALA A CA 1
ATOM 1478 C C . ALA A 1 222 ? -15.177 -12.187 1.290 1.00 98.19 222 ALA A C 1
ATOM 1480 O O . ALA A 1 222 ? -15.923 -11.693 2.138 1.00 98.19 222 ALA A O 1
ATOM 1481 N N . ALA A 1 223 ? -13.860 -12.313 1.491 1.00 98.12 223 ALA A N 1
ATOM 1482 C CA . ALA A 1 223 ? -13.189 -11.878 2.718 1.00 98.12 223 ALA A CA 1
ATOM 1483 C C . ALA A 1 223 ? -13.353 -10.366 2.963 1.00 98.12 223 ALA A C 1
ATOM 1485 O O . ALA A 1 223 ? -13.650 -9.946 4.079 1.00 98.12 223 ALA A O 1
ATOM 1486 N N . MET A 1 224 ? -13.244 -9.541 1.916 1.00 98.38 224 MET A N 1
ATOM 1487 C CA . MET A 1 224 ? -13.468 -8.094 2.003 1.00 98.38 224 MET A CA 1
ATOM 1488 C C . MET A 1 224 ? -14.920 -7.747 2.370 1.00 98.38 224 MET A C 1
ATOM 1490 O O . MET A 1 224 ? -15.142 -6.837 3.169 1.00 98.38 224 MET A O 1
ATOM 1494 N N . VAL A 1 225 ? -15.909 -8.465 1.826 1.00 98.38 225 VAL A N 1
ATOM 1495 C CA . VAL A 1 225 ? -17.327 -8.282 2.192 1.00 98.38 225 VAL A CA 1
ATOM 1496 C C . VAL A 1 225 ? -17.552 -8.611 3.670 1.00 98.38 225 VAL A C 1
ATOM 1498 O O . VAL A 1 225 ? -18.189 -7.827 4.376 1.00 98.38 225 VAL A O 1
ATOM 1501 N N . ALA A 1 226 ? -16.994 -9.723 4.157 1.00 97.94 226 ALA A N 1
ATOM 1502 C CA . ALA A 1 226 ? -17.069 -10.093 5.570 1.00 97.94 226 ALA A CA 1
ATOM 1503 C C . ALA A 1 226 ? -16.402 -9.036 6.468 1.00 97.94 226 ALA A C 1
ATOM 1505 O O . ALA A 1 226 ? -17.022 -8.543 7.409 1.00 97.94 226 ALA A O 1
ATOM 1506 N N . PHE A 1 227 ? -15.195 -8.592 6.108 1.00 97.50 227 PHE A N 1
ATOM 1507 C CA . PHE A 1 227 ? -14.479 -7.528 6.813 1.00 97.50 227 PHE A CA 1
ATOM 1508 C C . PHE A 1 227 ? -15.307 -6.233 6.925 1.00 97.50 227 PHE A C 1
ATOM 1510 O O . PHE A 1 227 ? -15.361 -5.598 7.981 1.00 97.50 227 PHE A O 1
ATOM 1517 N N . GLN A 1 228 ? -15.985 -5.828 5.847 1.00 97.56 228 GLN A N 1
ATOM 1518 C CA . GLN A 1 228 ? -16.847 -4.641 5.844 1.00 97.56 228 GLN A CA 1
ATOM 1519 C C . GLN A 1 228 ? -18.091 -4.812 6.726 1.00 97.56 228 GLN A C 1
ATOM 1521 O O . GLN A 1 228 ? -18.500 -3.857 7.397 1.00 97.56 228 GLN A O 1
ATOM 1526 N N . ALA A 1 229 ? -18.687 -6.007 6.739 1.00 97.56 229 ALA A N 1
ATOM 1527 C CA . ALA A 1 229 ? -19.810 -6.322 7.615 1.00 97.56 229 ALA A CA 1
ATOM 1528 C C . ALA A 1 229 ? -19.399 -6.227 9.094 1.00 97.56 229 ALA A C 1
ATOM 1530 O O . ALA A 1 229 ? -20.082 -5.558 9.877 1.00 97.56 229 ALA A O 1
ATOM 1531 N N . ASP A 1 230 ? -18.244 -6.789 9.450 1.00 96.81 230 ASP A N 1
ATOM 1532 C CA . ASP A 1 230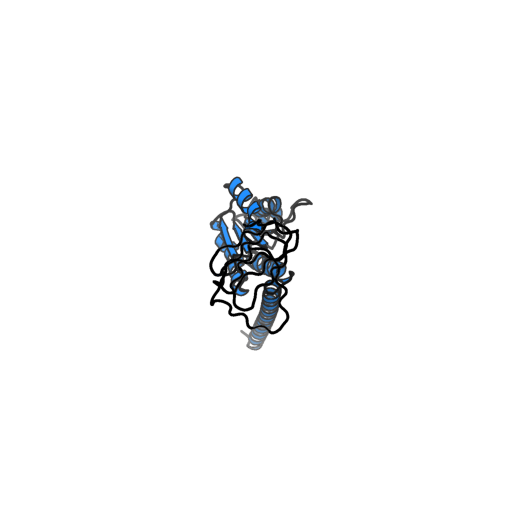 ? -17.697 -6.727 10.807 1.00 96.81 230 ASP A CA 1
ATOM 1533 C C . ASP A 1 230 ? -17.381 -5.291 11.235 1.00 96.81 230 ASP A C 1
ATOM 1535 O O . ASP A 1 230 ? -17.733 -4.879 12.344 1.00 96.81 230 ASP A O 1
ATOM 1539 N N . LEU A 1 231 ? -16.789 -4.482 10.349 1.00 95.06 231 LEU A N 1
ATOM 1540 C CA . LEU A 1 231 ? -16.524 -3.068 10.623 1.00 95.06 231 LEU A CA 1
ATOM 1541 C C . LEU A 1 231 ? -17.819 -2.297 10.929 1.00 95.06 231 LEU A C 1
ATOM 1543 O O . LEU A 1 231 ? -17.864 -1.489 11.863 1.00 95.06 231 LEU A O 1
ATOM 1547 N N . SER A 1 232 ? -18.884 -2.570 10.172 1.00 95.50 232 SER A N 1
ATOM 1548 C CA . SER A 1 232 ? -20.205 -1.975 10.399 1.00 95.50 232 SER A CA 1
ATOM 1549 C C . SER A 1 232 ? -20.792 -2.409 11.745 1.00 95.50 232 SER A C 1
ATOM 1551 O O . SER A 1 232 ? -21.241 -1.568 12.530 1.00 95.50 232 SER A O 1
ATOM 1553 N N . ALA A 1 233 ? -20.713 -3.702 12.072 1.00 96.81 233 ALA A N 1
ATOM 1554 C CA . ALA A 1 233 ? -21.178 -4.237 13.350 1.00 96.81 233 ALA A CA 1
ATOM 1555 C C . ALA A 1 233 ? -20.430 -3.617 14.545 1.00 96.81 233 ALA A C 1
ATOM 1557 O O . ALA A 1 233 ? -21.057 -3.213 15.530 1.00 96.81 233 ALA A O 1
ATOM 1558 N N . GLN A 1 234 ? -19.106 -3.464 14.445 1.00 96.25 234 GLN A N 1
ATOM 1559 C CA . GLN A 1 234 ? -18.286 -2.808 15.467 1.00 96.25 234 GLN A CA 1
ATOM 1560 C C . GLN A 1 234 ? -18.668 -1.336 15.656 1.00 96.25 234 GLN A C 1
ATOM 1562 O O . GLN A 1 234 ? -18.778 -0.869 16.793 1.00 96.25 234 GLN A O 1
ATOM 1567 N N . ALA A 1 235 ? -18.899 -0.599 14.566 1.00 95.88 235 ALA A N 1
ATOM 1568 C CA . ALA A 1 235 ? -19.324 0.797 14.635 1.00 95.88 235 ALA A CA 1
ATOM 1569 C C . ALA A 1 235 ? -20.692 0.937 15.323 1.00 95.88 235 ALA A C 1
ATOM 1571 O O . ALA A 1 235 ? -20.858 1.776 16.211 1.00 95.88 235 ALA A O 1
ATOM 1572 N N . GLN A 1 236 ? -21.650 0.070 14.986 1.00 95.88 236 GLN A N 1
ATOM 1573 C CA . GLN A 1 236 ? -22.961 0.040 15.637 1.00 95.88 236 GLN A CA 1
ATOM 1574 C C . GLN A 1 236 ? -22.863 -0.313 17.127 1.00 95.88 236 GLN A C 1
ATOM 1576 O O . GLN A 1 236 ? -23.546 0.301 17.947 1.00 95.88 236 GLN A O 1
ATOM 1581 N N . ALA A 1 237 ? -22.007 -1.272 17.496 1.00 95.69 237 ALA A N 1
ATOM 1582 C CA . ALA A 1 237 ? -21.784 -1.647 18.891 1.00 95.69 237 ALA A CA 1
ATOM 1583 C C . ALA A 1 237 ? -21.188 -0.490 19.708 1.00 95.69 237 ALA A C 1
ATOM 1585 O O . ALA A 1 237 ? -21.696 -0.182 20.785 1.00 95.69 237 ALA A O 1
ATOM 1586 N N . LYS A 1 238 ? -20.181 0.209 19.165 1.00 94.12 238 LYS A N 1
ATOM 1587 C CA . LYS A 1 238 ? -19.619 1.424 19.782 1.00 94.12 238 LYS A CA 1
ATOM 1588 C C . LYS A 1 238 ? -20.670 2.526 19.928 1.00 94.12 238 LYS A C 1
ATOM 1590 O O . LYS A 1 238 ? -20.715 3.190 20.959 1.00 94.12 238 LYS A O 1
ATOM 1595 N N . GLY A 1 239 ? -21.534 2.688 18.925 1.00 95.25 239 GLY A N 1
ATOM 1596 C CA . GLY A 1 239 ? -22.656 3.624 18.972 1.00 95.25 239 GLY A CA 1
ATOM 1597 C C . GLY A 1 239 ? -23.633 3.316 20.109 1.00 95.25 239 GLY A C 1
ATOM 1598 O O . GLY A 1 239 ? -23.965 4.215 20.876 1.00 95.25 239 GLY A O 1
ATOM 1599 N N . ARG A 1 240 ? -24.043 2.050 20.266 1.00 96.38 240 ARG A N 1
ATOM 1600 C CA . ARG A 1 240 ? -24.911 1.620 21.380 1.00 96.38 240 ARG A CA 1
ATOM 1601 C C . ARG A 1 240 ? -24.257 1.851 22.742 1.00 96.38 240 ARG A C 1
ATOM 1603 O O . ARG A 1 240 ? -24.879 2.466 23.599 1.00 96.38 240 ARG A O 1
ATOM 1610 N N . ALA A 1 241 ? -22.991 1.464 22.900 1.00 94.00 241 ALA A N 1
ATOM 1611 C CA . ALA A 1 241 ? -22.251 1.662 24.148 1.00 94.00 241 ALA A CA 1
ATOM 1612 C C . ALA A 1 241 ? -22.141 3.148 24.543 1.00 94.00 241 ALA A C 1
ATOM 1614 O O . ALA A 1 241 ? -22.215 3.491 25.720 1.00 94.00 241 ALA A O 1
ATOM 1615 N N . LEU A 1 242 ? -21.995 4.051 23.566 1.00 95.38 242 LEU A N 1
ATOM 1616 C CA . LEU A 1 242 ? -22.012 5.491 23.827 1.00 95.38 242 LEU A CA 1
ATOM 1617 C C . LEU A 1 242 ? -23.387 5.967 24.321 1.00 95.38 242 LEU A C 1
ATOM 1619 O O . LEU A 1 242 ? -23.448 6.749 25.264 1.00 95.38 242 LEU A O 1
ATOM 1623 N N . GLN A 1 243 ? -24.478 5.495 23.712 1.00 94.50 243 GLN A N 1
ATOM 1624 C CA . GLN A 1 243 ? -25.836 5.853 24.143 1.00 94.50 243 GLN A CA 1
ATOM 1625 C C . GLN A 1 243 ? -26.135 5.354 25.560 1.00 94.50 243 GLN A C 1
ATOM 1627 O O . GLN A 1 243 ? -26.721 6.087 26.352 1.00 94.50 243 GLN A O 1
ATOM 1632 N N . GLU A 1 244 ? -25.691 4.143 25.896 1.00 94.31 244 GLU A N 1
ATOM 1633 C CA . GLU A 1 244 ? -25.832 3.579 27.243 1.00 94.31 244 GLU A CA 1
ATOM 1634 C C . GLU A 1 244 ? -25.104 4.430 28.291 1.00 94.31 244 GLU A C 1
ATOM 1636 O O . GLU A 1 244 ? -25.706 4.768 29.307 1.00 94.31 244 GLU A O 1
ATOM 1641 N N . ARG A 1 245 ? -23.865 4.864 28.010 1.00 92.88 245 ARG A N 1
ATOM 1642 C CA . ARG A 1 245 ? -23.104 5.766 28.896 1.00 92.88 245 ARG A CA 1
ATOM 1643 C C . ARG A 1 245 ? -23.796 7.115 29.106 1.00 92.88 245 ARG A C 1
ATOM 1645 O O . ARG A 1 245 ? -23.913 7.589 30.230 1.00 92.88 245 ARG A O 1
ATOM 1652 N N . LEU A 1 246 ? -24.307 7.712 28.028 1.00 93.75 246 LEU A N 1
ATOM 1653 C CA . LEU A 1 246 ? -25.035 8.983 28.109 1.00 93.75 246 LEU A CA 1
ATOM 1654 C C . LEU A 1 246 ? -26.344 8.855 28.902 1.00 93.75 246 LEU A C 1
ATOM 1656 O O . LEU A 1 246 ? -26.741 9.799 29.580 1.00 93.75 246 LEU A O 1
ATOM 1660 N N . ALA A 1 247 ? -27.009 7.698 28.833 1.00 90.12 247 ALA A N 1
ATOM 1661 C CA . ALA A 1 247 ? -28.220 7.423 29.600 1.00 90.12 247 ALA A CA 1
ATOM 1662 C C . ALA A 1 247 ? -27.938 7.116 31.083 1.00 90.12 247 ALA A C 1
ATOM 1664 O O . ALA A 1 247 ? -28.794 7.396 31.922 1.00 90.12 247 ALA A O 1
ATOM 1665 N N . SER A 1 248 ? -26.766 6.558 31.415 1.00 88.44 248 SER A N 1
ATOM 1666 C CA . SER A 1 248 ? -26.369 6.255 32.798 1.00 88.44 248 SER A CA 1
ATOM 1667 C C . SER A 1 248 ? -25.799 7.454 33.567 1.00 88.44 248 SER A C 1
ATOM 1669 O O . SER A 1 248 ? -25.735 7.390 34.791 1.00 88.44 248 SER A O 1
ATOM 1671 N N . GLY A 1 249 ? -25.450 8.552 32.887 1.00 69.75 249 GLY A N 1
ATOM 1672 C CA . GLY A 1 249 ? -25.011 9.802 33.523 1.00 69.75 249 GLY A CA 1
ATOM 1673 C C . GLY A 1 249 ? -23.540 9.848 33.963 1.00 69.75 249 GLY A C 1
ATOM 1674 O O . GLY A 1 249 ? -23.207 10.716 34.769 1.00 69.75 249 GLY A O 1
ATOM 1675 N N . ASP A 1 250 ? -22.692 8.959 33.429 1.00 53.22 250 ASP A N 1
ATOM 1676 C CA . ASP A 1 250 ? -21.219 8.948 33.581 1.00 53.22 250 ASP A CA 1
ATOM 1677 C C . ASP A 1 250 ? -20.520 9.537 32.340 1.00 53.22 250 ASP A C 1
ATOM 1679 O O . ASP A 1 250 ? -19.527 10.286 32.498 1.00 53.22 250 ASP A O 1
#

Solvent-accessible surface area (backbone atoms only — not comparable to full-atom values): 14811 Å² total; per-residue (Å²): 142,79,90,82,76,83,80,62,93,70,61,75,64,89,67,67,84,78,51,81,56,87,76,71,92,84,53,78,72,69,74,56,91,84,45,67,77,73,75,75,90,93,66,93,77,85,73,70,92,92,58,93,77,89,73,77,90,88,73,89,80,88,74,73,92,86,72,90,76,91,69,77,80,76,74,79,81,72,71,76,65,37,36,33,39,38,35,21,53,43,75,87,49,41,87,46,47,48,40,16,54,52,40,23,56,78,55,71,48,50,60,46,79,48,76,44,19,56,89,85,33,47,69,59,33,48,52,52,26,53,45,35,58,82,64,53,33,63,32,37,39,24,34,27,46,44,86,12,49,39,32,54,55,36,24,70,44,28,94,53,58,30,30,22,24,12,30,57,50,98,60,72,77,10,51,55,4,37,55,51,37,57,70,55,61,94,92,43,72,48,53,58,50,53,65,56,24,19,40,56,45,22,51,47,46,44,51,58,50,26,71,50,78,61,72,66,12,51,50,36,38,52,43,50,52,51,52,53,52,51,53,51,52,52,52,52,51,53,52,51,55,50,52,52,40,66,73,71,74,118